Protein AF-A0A1F7A5G6-F1 (afdb_monomer_lite)

Radius of gyration: 26.42 Å; chains: 1; bounding box: 83×54×69 Å

pLDDT: mean 81.52, std 16.2, range [33.5, 97.94]

Sequence (240 aa):
MEQTIPPSTEKKESQTSIQNGFVDIETMFEGMTQNEKCQVQDKIYEDYVNAMRMRNREPLEEQRFYGHFFDGGNFEQSITFGSIKDGYLLGSNVNGVFVPTHFAPSGLRQGYRLIKELMSADRPTALFITQDLVDTIQKMKGWKILPFRIKTYFRSDVIEKILVVSQWSALRKLASHHLVSIVKDKLSGMEWRASQLGEKAKNLLRHPDANADDLNGEIKAYIENNEIEDYEKEELPPRD

Structure (mmCIF, N/CA/C/O backbone):
data_AF-A0A1F7A5G6-F1
#
_entry.id   AF-A0A1F7A5G6-F1
#
loop_
_atom_site.group_PDB
_atom_site.id
_atom_site.type_symbol
_atom_site.label_atom_id
_atom_site.label_alt_id
_atom_site.label_comp_id
_atom_site.label_asym_id
_atom_site.label_entity_id
_atom_site.label_seq_id
_atom_site.pdbx_PDB_ins_code
_atom_site.Cartn_x
_atom_site.Cartn_y
_atom_site.Cartn_z
_atom_site.occupancy
_atom_site.B_iso_or_equiv
_atom_site.auth_seq_id
_atom_site.auth_comp_id
_atom_site.auth_asym_id
_atom_site.auth_atom_id
_atom_site.pdbx_PDB_model_num
ATOM 1 N N . MET A 1 1 ? -53.286 34.195 13.292 1.00 46.12 1 MET A N 1
ATOM 2 C CA . MET A 1 1 ? -51.822 34.264 13.111 1.00 46.12 1 MET A CA 1
ATOM 3 C C . MET A 1 1 ? -51.333 32.833 12.998 1.00 46.12 1 MET A C 1
ATOM 5 O O . MET A 1 1 ? -51.145 32.183 14.016 1.00 46.12 1 MET A O 1
ATOM 9 N N . GLU A 1 2 ? -51.267 32.309 11.777 1.00 43.00 2 GLU A N 1
ATOM 10 C CA . GLU A 1 2 ? -50.717 30.978 11.508 1.00 43.00 2 GLU A CA 1
ATOM 11 C C . GLU A 1 2 ? -49.191 31.069 11.539 1.00 43.00 2 GLU A C 1
ATOM 13 O O . GLU A 1 2 ? -48.592 31.835 10.785 1.00 43.00 2 GLU A O 1
ATOM 18 N N . GLN A 1 3 ? -48.567 30.338 12.461 1.00 45.16 3 GLN A N 1
ATOM 19 C CA . GLN A 1 3 ? -47.118 30.191 12.512 1.00 45.16 3 GLN A CA 1
ATOM 20 C C . GLN A 1 3 ? -46.712 29.054 11.575 1.00 45.16 3 GLN A C 1
ATOM 22 O O . GLN A 1 3 ? -46.891 27.878 11.881 1.00 45.16 3 GLN A O 1
ATOM 27 N N . THR A 1 4 ? -46.163 29.418 10.421 1.00 53.44 4 THR A N 1
ATOM 28 C CA . THR A 1 4 ? -45.461 28.503 9.520 1.00 53.44 4 THR A CA 1
ATOM 29 C C . THR A 1 4 ? -44.136 28.083 10.147 1.00 53.44 4 THR A C 1
ATOM 31 O O . THR A 1 4 ? -43.228 28.901 10.304 1.00 53.44 4 THR A O 1
ATOM 34 N N . ILE A 1 5 ? -44.028 26.804 10.504 1.00 55.75 5 ILE A N 1
ATOM 35 C CA . ILE A 1 5 ? -42.777 26.162 10.917 1.00 55.75 5 ILE A CA 1
ATOM 36 C C . ILE A 1 5 ? -41.929 25.946 9.651 1.00 55.75 5 ILE A C 1
ATOM 38 O O . ILE A 1 5 ? -42.427 25.339 8.699 1.00 55.75 5 ILE A O 1
ATOM 42 N N . PRO A 1 6 ? -40.678 26.435 9.592 1.00 53.78 6 PRO A N 1
ATOM 43 C CA . PRO A 1 6 ? -39.813 26.195 8.446 1.00 53.78 6 PRO A CA 1
ATOM 44 C C . PRO A 1 6 ? -39.377 24.720 8.385 1.00 53.78 6 PRO A C 1
ATOM 46 O O . PRO A 1 6 ? -39.159 24.102 9.432 1.00 53.78 6 PRO A O 1
ATOM 49 N N . PRO A 1 7 ? -39.230 24.146 7.178 1.00 52.72 7 PRO A N 1
ATOM 50 C CA . PRO A 1 7 ? -38.833 22.757 7.011 1.00 52.72 7 PRO A CA 1
ATOM 51 C C . PRO A 1 7 ? -37.397 22.559 7.501 1.00 52.72 7 PRO A C 1
ATOM 53 O O . PRO A 1 7 ? -36.483 23.295 7.126 1.00 52.72 7 PRO A O 1
ATOM 56 N N . SER A 1 8 ? -37.214 21.552 8.353 1.00 48.91 8 SER A N 1
ATOM 57 C CA . SER A 1 8 ? -35.911 21.108 8.828 1.00 48.91 8 SER A CA 1
ATOM 58 C C . SER A 1 8 ? -35.056 20.652 7.650 1.00 48.91 8 SER A C 1
ATOM 60 O O . SER A 1 8 ? -35.415 19.712 6.941 1.00 48.91 8 SER A O 1
ATOM 62 N N . THR A 1 9 ? -33.916 21.304 7.454 1.00 49.59 9 THR A N 1
ATOM 63 C CA . THR A 1 9 ? -32.870 20.877 6.530 1.00 49.59 9 THR A CA 1
ATOM 64 C C . THR A 1 9 ? -32.316 19.535 7.003 1.00 49.59 9 THR A C 1
ATOM 66 O O . THR A 1 9 ? -31.551 19.471 7.966 1.00 49.59 9 THR A O 1
ATOM 69 N N . GLU A 1 10 ? -32.717 18.453 6.338 1.00 44.94 10 GLU A N 1
ATOM 70 C CA . GLU A 1 10 ? -32.074 17.148 6.469 1.00 44.94 10 GLU A CA 1
ATOM 71 C C . GLU A 1 10 ? -30.595 17.300 6.096 1.00 44.94 10 GLU A C 1
ATOM 73 O O . GLU A 1 10 ? -30.230 17.490 4.932 1.00 44.94 10 GLU A O 1
ATOM 78 N N . LYS A 1 11 ? -29.719 17.243 7.103 1.00 43.09 11 LYS A N 1
ATOM 79 C CA . LYS A 1 11 ? -28.301 16.984 6.875 1.00 43.09 11 LYS A CA 1
ATOM 80 C C . LYS A 1 11 ? -28.213 15.613 6.212 1.00 43.09 11 LYS A C 1
ATOM 82 O O . LYS A 1 11 ? -28.530 14.609 6.842 1.00 43.09 11 LYS A O 1
ATOM 87 N N . LYS A 1 12 ? -27.774 15.573 4.953 1.00 41.59 12 LYS A N 1
ATOM 88 C CA . LYS A 1 12 ? -27.275 14.344 4.331 1.00 41.59 12 LYS A CA 1
ATOM 89 C C . LYS A 1 12 ? -26.071 13.880 5.146 1.00 41.59 12 LYS A C 1
ATOM 91 O O . LYS A 1 12 ? -24.958 14.347 4.927 1.00 41.59 12 LYS A O 1
ATOM 96 N N . GLU A 1 13 ? -26.304 13.000 6.113 1.00 40.75 13 GLU A N 1
ATOM 97 C CA . GLU A 1 13 ? -25.251 12.171 6.680 1.00 40.75 13 GLU A CA 1
ATOM 98 C C . GLU A 1 13 ? -24.684 11.344 5.527 1.00 40.75 13 GLU A C 1
ATOM 100 O O . GLU A 1 13 ? -25.310 10.407 5.032 1.00 40.75 13 GLU A O 1
ATOM 105 N N . SER A 1 14 ? -23.524 11.777 5.034 1.00 44.06 14 SER A N 1
ATOM 106 C CA . SER A 1 14 ? -22.689 10.998 4.133 1.00 44.06 14 SER A CA 1
ATOM 107 C C . SER A 1 14 ? -22.453 9.644 4.798 1.00 44.06 14 SER A C 1
ATOM 109 O O . SER A 1 14 ? -21.769 9.551 5.820 1.00 44.06 14 SER A O 1
ATOM 111 N N . GLN A 1 15 ? -23.107 8.611 4.262 1.00 44.38 15 GLN A N 1
ATOM 112 C CA . GLN A 1 15 ? -22.957 7.221 4.668 1.00 44.38 15 GLN A CA 1
ATOM 113 C C . GLN A 1 15 ? -21.522 6.781 4.369 1.00 44.38 15 GLN A C 1
ATOM 115 O O . GLN A 1 15 ? -21.235 6.158 3.351 1.00 44.38 15 GLN A O 1
ATOM 120 N N . THR A 1 16 ? -20.606 7.113 5.270 1.00 50.25 16 THR A N 1
ATOM 121 C CA . THR A 1 16 ? -19.286 6.496 5.327 1.00 50.25 16 THR A CA 1
ATOM 122 C C . THR A 1 16 ? -19.506 5.021 5.643 1.00 50.25 16 THR A C 1
ATOM 124 O O . THR A 1 16 ? -20.075 4.661 6.677 1.00 50.25 16 THR A O 1
ATOM 127 N N . SER A 1 17 ? -19.155 4.149 4.699 1.00 50.56 17 SER A N 1
ATOM 128 C CA . SER A 1 17 ? -19.419 2.717 4.803 1.00 50.56 17 SER A CA 1
ATOM 129 C C . SER A 1 17 ? -18.832 2.151 6.098 1.00 50.56 17 SER A C 1
ATOM 131 O O . SER A 1 17 ? -17.634 2.241 6.356 1.00 50.56 17 SER A O 1
ATOM 133 N N . ILE A 1 18 ? -19.680 1.519 6.912 1.00 61.06 18 ILE A N 1
ATOM 134 C CA . ILE A 1 18 ? -19.279 0.857 8.169 1.00 61.06 18 ILE A CA 1
ATOM 135 C C . ILE A 1 18 ? -18.386 -0.373 7.896 1.00 61.06 18 ILE A C 1
ATOM 137 O O . ILE A 1 18 ? -17.759 -0.908 8.809 1.00 61.06 18 ILE A O 1
ATOM 141 N N . GLN A 1 19 ? -18.338 -0.838 6.647 1.00 80.75 19 GLN A N 1
ATOM 142 C CA . GLN A 1 19 ? -17.570 -2.001 6.221 1.00 80.75 19 GLN A CA 1
ATOM 143 C C . GLN A 1 19 ? -16.243 -1.583 5.589 1.00 80.75 19 GLN A C 1
ATOM 145 O O . GLN A 1 19 ? -16.178 -0.582 4.875 1.00 80.75 19 GLN A O 1
ATOM 150 N N . ASN A 1 20 ? -15.202 -2.375 5.847 1.00 89.00 20 ASN A N 1
ATOM 151 C CA . ASN A 1 20 ? -13.902 -2.191 5.219 1.00 89.00 20 ASN A CA 1
ATOM 152 C C . ASN A 1 20 ? -14.001 -2.532 3.731 1.00 89.00 20 ASN A C 1
ATOM 154 O O . ASN A 1 20 ? -14.547 -3.571 3.356 1.00 89.00 20 ASN A O 1
ATOM 158 N N . GLY A 1 21 ? -13.454 -1.664 2.891 1.00 93.38 21 GLY A N 1
ATOM 159 C CA . GLY A 1 21 ? -13.481 -1.834 1.444 1.00 93.38 21 GLY A CA 1
ATOM 160 C C . GLY A 1 21 ? -12.252 -1.233 0.787 1.00 93.38 21 GLY A C 1
ATOM 161 O O . GLY A 1 21 ? -11.494 -0.504 1.426 1.00 93.38 21 GLY A O 1
ATOM 162 N N . PHE A 1 22 ? -12.057 -1.567 -0.488 1.00 95.19 22 PHE A N 1
ATOM 163 C CA . PHE A 1 22 ? -11.040 -0.928 -1.312 1.00 95.19 22 PHE A CA 1
ATOM 164 C C . PHE A 1 22 ? -11.546 0.411 -1.822 1.00 95.19 22 PHE A C 1
ATOM 166 O O . PHE A 1 22 ? -12.616 0.461 -2.426 1.00 95.19 22 PHE A O 1
ATOM 173 N N . VAL A 1 23 ? -10.758 1.461 -1.621 1.00 93.56 23 VAL A N 1
ATOM 174 C CA . VAL A 1 23 ? -11.065 2.803 -2.117 1.00 93.56 23 VAL A CA 1
ATOM 175 C C . VAL A 1 23 ? -9.796 3.404 -2.708 1.00 93.56 23 VAL A C 1
ATOM 177 O O . VAL A 1 23 ? -8.708 3.245 -2.148 1.00 93.56 23 VAL A O 1
ATOM 180 N N . ASP A 1 24 ? -9.922 4.074 -3.848 1.00 92.88 24 ASP A N 1
ATOM 181 C CA . ASP A 1 24 ? -8.820 4.849 -4.409 1.00 92.88 24 ASP A CA 1
ATOM 182 C C . ASP A 1 24 ? -8.605 6.086 -3.525 1.00 92.88 24 ASP A C 1
ATOM 184 O O . ASP A 1 24 ? -9.569 6.723 -3.097 1.00 92.88 24 ASP A O 1
ATOM 188 N N . ILE A 1 25 ? -7.354 6.428 -3.193 1.00 91.31 25 ILE A N 1
ATOM 189 C CA . ILE A 1 25 ? -7.100 7.510 -2.219 1.00 91.31 25 ILE A CA 1
ATOM 190 C C . ILE A 1 25 ? -7.697 8.842 -2.683 1.00 91.31 25 ILE A C 1
ATOM 192 O O . ILE A 1 25 ? -8.203 9.609 -1.867 1.00 91.31 25 ILE A O 1
ATOM 196 N N . GLU A 1 26 ? -7.681 9.106 -3.987 1.00 85.56 26 GLU A N 1
ATOM 197 C CA . GLU A 1 26 ? -8.261 10.321 -4.559 1.00 85.56 26 GLU A CA 1
ATOM 198 C C . GLU A 1 26 ? -9.775 10.392 -4.329 1.00 85.56 26 GLU A C 1
ATOM 200 O O . GLU A 1 26 ? -10.290 11.436 -3.929 1.00 85.56 26 GLU A O 1
ATOM 205 N N . THR A 1 27 ? -10.473 9.264 -4.491 1.00 91.06 27 THR A N 1
ATOM 206 C CA . THR A 1 27 ? -11.931 9.188 -4.340 1.00 91.06 27 THR A CA 1
ATOM 207 C C . THR A 1 27 ? -12.362 9.114 -2.874 1.00 91.06 27 THR A C 1
ATOM 209 O O . THR A 1 27 ? -13.498 9.426 -2.536 1.00 91.06 27 THR A O 1
ATOM 212 N N . MET A 1 28 ? -11.460 8.708 -1.972 1.00 91.25 28 MET A N 1
ATOM 213 C CA . MET A 1 28 ? -11.728 8.573 -0.534 1.00 91.25 28 MET A CA 1
ATOM 214 C C . MET A 1 28 ? -12.231 9.871 0.114 1.00 91.25 28 MET A C 1
ATOM 216 O O . MET A 1 28 ? -12.964 9.821 1.101 1.00 91.25 28 MET A O 1
ATOM 220 N N . PHE A 1 29 ? -11.841 11.020 -0.437 1.00 91.81 29 PHE A N 1
ATOM 221 C CA . PHE A 1 29 ? -12.193 12.340 0.082 1.00 91.81 29 PHE A CA 1
ATOM 222 C C . PHE A 1 29 ? -13.288 13.036 -0.736 1.00 91.81 29 PHE A C 1
ATOM 224 O O . PHE A 1 29 ? -13.568 14.214 -0.507 1.00 91.81 29 PHE A O 1
ATOM 231 N N . GLU A 1 30 ? -13.908 12.347 -1.697 1.00 92.31 30 GLU A N 1
ATOM 232 C CA . GLU A 1 30 ? -14.986 12.924 -2.497 1.00 92.31 30 GLU A CA 1
ATOM 233 C C . GLU A 1 30 ? -16.149 13.382 -1.611 1.00 92.31 30 GLU A C 1
ATOM 235 O O . GLU A 1 30 ? -16.646 12.659 -0.748 1.00 92.31 30 GLU A O 1
ATOM 240 N N . GLY A 1 31 ? -16.580 14.625 -1.822 1.00 92.31 31 GLY A N 1
ATOM 241 C CA . GLY A 1 31 ? -17.650 15.244 -1.042 1.00 92.31 31 GLY A CA 1
ATOM 242 C C . GLY A 1 31 ? -17.237 15.751 0.344 1.00 92.31 31 GLY A C 1
ATOM 243 O O . GLY A 1 31 ? -18.076 16.348 1.015 1.00 92.31 31 GLY A O 1
ATOM 244 N N . MET A 1 32 ? -15.978 15.573 0.762 1.00 94.44 32 MET A N 1
ATOM 245 C CA . MET A 1 32 ? -15.450 16.186 1.983 1.00 94.44 32 MET A CA 1
ATOM 246 C C . MET A 1 32 ? -15.000 17.625 1.724 1.00 94.44 32 MET A C 1
ATOM 248 O O . MET A 1 32 ? -14.464 17.964 0.666 1.00 94.44 32 MET A O 1
ATOM 252 N N . THR A 1 33 ? -15.169 18.485 2.721 1.00 96.25 33 THR A N 1
ATOM 253 C CA . THR A 1 33 ? -14.501 19.788 2.762 1.00 96.25 33 THR A CA 1
ATOM 254 C C . THR A 1 33 ? -12.995 19.612 2.969 1.00 96.25 33 THR A C 1
ATOM 256 O O . THR A 1 33 ? -12.533 18.594 3.486 1.00 96.25 33 THR A O 1
ATOM 259 N N . GLN A 1 34 ? -12.203 20.635 2.631 1.00 94.25 34 GLN A N 1
ATOM 260 C CA . GLN A 1 34 ? -10.751 20.586 2.842 1.00 94.25 34 GLN A CA 1
ATOM 261 C C . GLN A 1 34 ? -10.380 20.340 4.314 1.00 94.25 34 GLN A C 1
ATOM 263 O O . GLN A 1 34 ? -9.435 19.613 4.593 1.00 94.25 34 GLN A O 1
ATOM 268 N N . ASN A 1 35 ? -11.138 20.907 5.258 1.00 96.12 35 ASN A N 1
ATOM 269 C CA . ASN A 1 35 ? -10.895 20.702 6.684 1.00 96.12 35 ASN A CA 1
ATOM 270 C C . ASN A 1 35 ? -11.177 19.254 7.117 1.00 96.12 35 ASN A C 1
ATOM 272 O O . ASN A 1 35 ? -10.389 18.675 7.855 1.00 96.12 35 ASN A O 1
ATOM 276 N N . GLU A 1 36 ? -12.268 18.652 6.635 1.00 94.75 36 GLU A N 1
ATOM 277 C CA . GLU A 1 36 ? -12.574 17.237 6.899 1.00 94.75 36 GLU A CA 1
ATOM 278 C C . GLU A 1 36 ? -11.516 16.315 6.286 1.00 94.75 36 GLU A C 1
ATOM 280 O O . GLU A 1 36 ? -11.064 15.380 6.945 1.00 94.75 36 GLU A O 1
ATOM 285 N N . LYS A 1 37 ? -11.059 16.615 5.062 1.00 94.06 37 LYS A N 1
ATOM 286 C CA . LYS A 1 37 ? -9.954 15.895 4.421 1.00 94.06 37 LYS A CA 1
ATOM 287 C C . LYS A 1 37 ? -8.696 15.923 5.292 1.00 94.06 37 LYS A C 1
ATOM 289 O O . LYS A 1 37 ? -8.158 14.855 5.576 1.00 94.06 37 LYS A O 1
ATOM 294 N N . CYS A 1 38 ? -8.267 17.102 5.753 1.00 94.88 38 CYS A N 1
ATOM 295 C CA . CYS A 1 38 ? -7.107 17.224 6.641 1.00 94.88 38 CYS A CA 1
ATOM 296 C C . CYS A 1 38 ? -7.294 16.399 7.922 1.00 94.88 38 CYS A C 1
ATOM 298 O O . CYS A 1 38 ? -6.442 15.587 8.249 1.00 94.88 38 CYS A O 1
ATOM 300 N N . GLN A 1 39 ? -8.449 16.502 8.588 1.00 95.19 39 GLN A N 1
ATOM 301 C CA . GLN A 1 39 ? -8.727 15.736 9.811 1.00 95.19 39 GLN A CA 1
ATOM 302 C C . GLN A 1 39 ? -8.630 14.217 9.606 1.00 95.19 39 GLN A C 1
ATOM 304 O O . GLN A 1 39 ? -8.118 13.503 10.469 1.00 95.19 39 GLN A O 1
ATOM 309 N N . VAL A 1 40 ? -9.115 13.705 8.472 1.00 94.62 40 VAL A N 1
ATOM 310 C CA . VAL A 1 40 ? -9.011 12.275 8.149 1.00 94.62 40 VAL A CA 1
ATOM 311 C C . VAL A 1 40 ? -7.562 11.882 7.856 1.00 94.62 40 VAL A C 1
ATOM 313 O O . VAL A 1 40 ? -7.117 10.838 8.330 1.00 94.62 40 VAL A O 1
ATOM 316 N N . GLN A 1 41 ? -6.816 12.698 7.109 1.00 95.56 41 GLN A N 1
ATOM 317 C CA . GLN A 1 41 ? -5.401 12.447 6.814 1.00 95.56 41 GLN A CA 1
ATOM 318 C C . GLN A 1 41 ? -4.547 12.440 8.088 1.00 95.56 41 GLN A C 1
ATOM 320 O O . GLN A 1 41 ? -3.796 11.487 8.303 1.00 95.56 41 GLN A O 1
ATOM 325 N N . ASP A 1 42 ? -4.745 13.425 8.965 1.00 96.62 42 ASP A N 1
ATOM 326 C CA . ASP A 1 42 ? -4.066 13.539 10.259 1.00 96.62 42 ASP A CA 1
ATOM 327 C C . ASP A 1 42 ? -4.352 12.311 11.119 1.00 96.62 42 ASP A C 1
ATOM 329 O O . ASP A 1 42 ? -3.436 11.680 11.647 1.00 96.62 42 ASP A O 1
ATOM 333 N N . LYS A 1 43 ? -5.617 11.874 11.168 1.00 96.56 43 LYS A N 1
ATOM 334 C CA . LYS A 1 43 ? -5.998 10.670 11.909 1.00 96.56 43 LYS A CA 1
ATOM 335 C C . LYS A 1 43 ? -5.316 9.405 11.379 1.00 96.56 43 LYS A C 1
ATOM 337 O O . LYS A 1 43 ? -4.908 8.550 12.168 1.00 96.56 43 LYS A O 1
ATOM 342 N N . ILE A 1 44 ? -5.201 9.265 10.057 1.00 97.00 44 ILE A N 1
ATOM 343 C CA . ILE A 1 44 ? -4.500 8.137 9.427 1.00 97.00 44 ILE A CA 1
ATOM 344 C C . ILE A 1 44 ? -3.012 8.172 9.782 1.00 97.00 44 ILE A C 1
ATOM 346 O O . ILE A 1 44 ? -2.433 7.134 10.114 1.00 97.00 44 ILE A O 1
ATOM 350 N N . TYR A 1 45 ? -2.391 9.349 9.728 1.00 97.69 45 TYR A N 1
ATOM 351 C CA . TYR A 1 45 ? -0.986 9.503 10.080 1.00 97.69 45 TYR A CA 1
ATOM 352 C C . TYR A 1 45 ? -0.737 9.204 11.566 1.00 97.69 45 TYR A C 1
ATOM 354 O O . TYR A 1 45 ? 0.194 8.465 11.890 1.00 97.69 45 TYR A O 1
ATOM 362 N N . GLU A 1 46 ? -1.603 9.663 12.470 1.00 97.75 46 GLU A N 1
ATOM 363 C CA . GLU A 1 46 ? -1.542 9.324 13.896 1.00 97.75 46 GLU A CA 1
ATOM 364 C C . GLU A 1 46 ? -1.625 7.809 14.138 1.00 97.75 46 GLU A C 1
ATOM 366 O O . GLU A 1 46 ? -0.811 7.250 14.879 1.00 97.75 46 GLU A O 1
ATOM 371 N N . ASP A 1 47 ? -2.571 7.120 13.492 1.00 97.94 47 ASP A N 1
ATOM 372 C CA . ASP A 1 47 ? -2.717 5.663 13.605 1.00 97.94 47 ASP A CA 1
ATOM 373 C C . ASP A 1 47 ? -1.483 4.923 13.080 1.00 97.94 47 ASP A C 1
ATOM 375 O O . ASP A 1 47 ? -1.008 3.967 13.703 1.00 97.94 47 ASP A O 1
ATOM 379 N N . TYR A 1 48 ? -0.909 5.396 11.973 1.00 97.06 48 TYR A N 1
ATOM 380 C CA . TYR A 1 48 ? 0.353 4.887 11.448 1.00 97.06 48 TYR A CA 1
ATOM 381 C C . TYR A 1 48 ? 1.508 5.079 12.441 1.00 97.06 48 TYR A C 1
ATOM 383 O O . TYR A 1 48 ? 2.231 4.126 12.748 1.00 97.06 48 TYR A O 1
ATOM 391 N N . VAL A 1 49 ? 1.672 6.287 12.985 1.00 96.94 49 VAL A N 1
ATOM 392 C CA . VAL A 1 49 ? 2.711 6.603 13.974 1.00 96.94 49 VAL A CA 1
ATOM 393 C C . VAL A 1 49 ? 2.580 5.696 15.196 1.00 96.94 49 VAL A C 1
ATOM 395 O O . VAL A 1 49 ? 3.576 5.136 15.665 1.00 96.94 49 VAL A O 1
ATOM 398 N N . ASN A 1 50 ? 1.358 5.494 15.687 1.00 95.94 50 ASN A N 1
ATOM 399 C CA . ASN A 1 50 ? 1.084 4.607 16.812 1.00 95.94 50 ASN A CA 1
ATOM 400 C C . ASN A 1 50 ? 1.454 3.152 16.491 1.00 95.94 50 ASN A C 1
ATOM 402 O O . ASN A 1 50 ? 2.153 2.511 17.280 1.00 95.94 50 ASN A O 1
ATOM 406 N N . ALA A 1 51 ? 1.076 2.644 15.317 1.00 92.69 51 ALA A N 1
ATOM 407 C CA . ALA A 1 51 ? 1.428 1.294 14.885 1.00 92.69 51 ALA A CA 1
ATOM 408 C C . ALA A 1 51 ? 2.947 1.087 14.739 1.00 92.69 51 ALA A C 1
ATOM 410 O O . ALA A 1 51 ? 3.464 0.026 15.097 1.00 92.69 51 ALA A O 1
ATOM 411 N N . MET A 1 52 ? 3.680 2.100 14.269 1.00 91.56 52 MET A N 1
ATOM 412 C CA . MET A 1 52 ? 5.144 2.060 14.180 1.00 91.56 52 MET A CA 1
ATOM 413 C C . MET A 1 52 ? 5.797 2.040 15.565 1.00 91.56 52 MET A C 1
ATOM 415 O O . MET A 1 52 ? 6.644 1.182 15.835 1.00 91.56 52 MET A O 1
ATOM 419 N N . ARG A 1 53 ? 5.336 2.900 16.480 1.00 92.25 53 ARG A N 1
ATOM 420 C CA . ARG A 1 53 ? 5.818 2.952 17.870 1.00 92.25 53 ARG A CA 1
ATOM 421 C C . ARG A 1 53 ? 5.583 1.643 18.618 1.00 92.25 53 ARG A C 1
ATOM 423 O O . ARG A 1 53 ? 6.484 1.171 19.302 1.00 92.25 53 ARG A O 1
ATOM 430 N N . MET A 1 54 ? 4.425 1.004 18.431 1.00 87.38 54 MET A N 1
ATOM 431 C CA . MET A 1 54 ? 4.132 -0.313 19.020 1.00 87.38 54 MET A CA 1
ATOM 432 C C . MET A 1 54 ? 5.128 -1.402 18.599 1.00 87.38 54 MET A C 1
ATOM 434 O O . MET A 1 54 ? 5.309 -2.382 19.319 1.00 87.38 54 MET A O 1
ATOM 438 N N . ARG A 1 55 ? 5.774 -1.243 17.440 1.00 82.31 55 ARG A N 1
ATOM 439 C CA . ARG A 1 55 ? 6.791 -2.164 16.915 1.00 82.31 55 ARG A CA 1
ATOM 440 C C . ARG A 1 55 ? 8.220 -1.703 17.203 1.00 82.31 55 ARG A C 1
ATOM 442 O O . ARG A 1 55 ? 9.150 -2.281 16.647 1.00 82.31 55 ARG A O 1
ATOM 449 N N . ASN A 1 56 ? 8.387 -0.669 18.031 1.00 87.19 56 ASN A N 1
ATOM 450 C CA . ASN A 1 56 ? 9.660 -0.005 18.297 1.00 87.19 56 ASN A CA 1
ATOM 451 C C . ASN A 1 56 ? 10.367 0.447 17.007 1.00 87.19 56 ASN A C 1
ATOM 453 O O . ASN A 1 56 ? 11.563 0.230 16.823 1.00 87.19 56 ASN A O 1
ATOM 457 N N . ARG A 1 57 ? 9.597 1.016 16.071 1.00 85.06 57 ARG A N 1
ATOM 458 C CA . ARG A 1 57 ? 10.102 1.552 14.806 1.00 85.06 57 ARG A CA 1
ATOM 459 C C . ARG A 1 57 ? 9.808 3.035 14.704 1.00 85.06 57 ARG A C 1
ATOM 461 O O . ARG A 1 57 ? 8.766 3.511 15.150 1.00 85.06 57 ARG A O 1
ATOM 468 N N . GLU A 1 58 ? 10.717 3.745 14.058 1.00 89.12 58 GLU A N 1
ATOM 469 C CA . GLU A 1 58 ? 10.543 5.162 13.791 1.00 89.12 58 GLU A CA 1
ATOM 470 C C . GLU A 1 58 ? 9.590 5.362 12.596 1.00 89.12 58 GLU A C 1
ATOM 472 O O . GLU A 1 58 ? 9.806 4.767 11.528 1.00 89.12 58 GLU A O 1
ATOM 477 N N . PRO A 1 59 ? 8.517 6.157 12.753 1.00 92.31 59 PRO A N 1
ATOM 478 C CA . PRO A 1 59 ? 7.598 6.446 11.662 1.00 92.31 59 PRO A CA 1
ATOM 479 C C . PRO A 1 59 ? 8.285 7.274 10.575 1.00 92.31 59 PRO A C 1
ATOM 481 O O . PRO A 1 59 ? 9.295 7.936 10.814 1.00 92.31 59 PRO A O 1
ATOM 484 N N . LEU A 1 60 ? 7.736 7.230 9.360 1.00 90.50 60 LEU A N 1
ATOM 485 C CA . LEU A 1 60 ? 8.114 8.205 8.336 1.00 90.50 60 LEU A CA 1
ATOM 486 C C . LEU A 1 60 ? 7.798 9.616 8.829 1.00 90.50 60 LEU A C 1
ATOM 488 O O . LEU A 1 60 ? 6.796 9.812 9.511 1.00 90.50 60 LEU A O 1
ATOM 492 N N . GLU A 1 61 ? 8.638 10.571 8.436 1.00 93.50 61 GLU A N 1
ATOM 493 C CA . GLU A 1 61 ? 8.339 11.991 8.592 1.00 93.50 61 GLU A CA 1
ATOM 494 C C . GLU A 1 61 ? 6.995 12.311 7.935 1.00 93.50 61 GLU A C 1
ATOM 496 O O . GLU A 1 61 ? 6.699 11.825 6.840 1.00 93.50 61 GLU A O 1
ATOM 501 N N . GLU A 1 62 ? 6.217 13.160 8.596 1.00 94.81 62 GLU A N 1
ATOM 502 C CA . GLU A 1 62 ? 4.865 13.538 8.191 1.00 94.81 62 GLU A CA 1
ATOM 503 C C . GLU A 1 62 ? 4.820 13.981 6.730 1.00 94.81 62 GLU A C 1
ATOM 505 O O . GLU A 1 62 ? 4.162 13.354 5.909 1.00 94.81 62 GLU A O 1
ATOM 510 N N . GLN A 1 63 ? 5.646 14.957 6.352 1.00 93.38 63 GLN A N 1
ATOM 511 C CA . GLN A 1 63 ? 5.692 15.459 4.980 1.00 93.38 63 GLN A CA 1
ATOM 512 C C . GLN A 1 63 ? 5.964 14.356 3.943 1.00 93.38 63 GLN A C 1
ATOM 514 O O . GLN A 1 63 ? 5.394 14.376 2.854 1.00 93.38 63 GLN A O 1
ATOM 519 N N . ARG A 1 64 ? 6.802 13.362 4.270 1.00 90.69 64 ARG A N 1
ATOM 520 C CA . ARG A 1 64 ? 7.073 12.233 3.365 1.00 90.69 64 ARG A CA 1
ATOM 521 C C . ARG A 1 64 ? 5.886 11.282 3.278 1.00 90.69 64 ARG A C 1
ATOM 523 O O . ARG A 1 64 ? 5.623 10.749 2.206 1.00 90.69 64 ARG A O 1
ATOM 530 N N . PHE A 1 65 ? 5.188 11.058 4.389 1.00 93.38 65 PHE A N 1
ATOM 531 C CA . PHE A 1 65 ? 3.988 10.229 4.420 1.00 93.38 65 PHE A CA 1
ATOM 532 C C . PHE A 1 65 ? 2.870 10.840 3.565 1.00 93.38 65 PHE A C 1
ATOM 534 O O . PHE A 1 65 ? 2.304 10.146 2.719 1.00 93.38 65 PHE A O 1
ATOM 541 N N . TYR A 1 66 ? 2.607 12.141 3.726 1.00 93.19 66 TYR A N 1
ATOM 542 C CA . TYR A 1 66 ? 1.597 12.859 2.940 1.00 93.19 66 TYR A CA 1
ATOM 543 C C . TYR A 1 66 ? 1.991 12.923 1.468 1.00 93.19 66 TYR A C 1
ATOM 545 O O . TYR A 1 66 ? 1.199 12.535 0.611 1.00 93.19 66 TYR A O 1
ATOM 553 N N . GLY A 1 67 ? 3.256 13.254 1.192 1.00 89.50 67 GLY A N 1
ATOM 554 C CA . GLY A 1 67 ? 3.807 13.238 -0.158 1.00 89.50 67 GLY A CA 1
ATOM 555 C C . GLY A 1 67 ? 3.593 11.899 -0.866 1.00 89.50 67 GLY A C 1
ATOM 556 O O . GLY A 1 67 ? 3.178 11.858 -2.021 1.00 89.50 67 GLY A O 1
ATOM 557 N N . HIS A 1 68 ? 3.827 10.791 -0.159 1.00 88.12 68 HIS A N 1
ATOM 558 C CA . HIS A 1 68 ? 3.711 9.451 -0.728 1.00 88.12 68 HIS A CA 1
ATOM 559 C C . HIS A 1 68 ? 2.266 9.043 -1.044 1.00 88.12 68 HIS A C 1
ATOM 561 O O . HIS A 1 68 ? 2.032 8.400 -2.066 1.00 88.12 68 HIS A O 1
ATOM 567 N N . PHE A 1 69 ? 1.300 9.392 -0.189 1.00 90.00 69 PHE A N 1
ATOM 568 C CA . PHE A 1 69 ? -0.068 8.877 -0.307 1.00 90.00 69 PHE A CA 1
ATOM 569 C C . PHE A 1 69 ? -1.093 9.877 -0.816 1.00 90.00 69 PHE A C 1
ATOM 571 O O . PHE A 1 69 ? -2.010 9.478 -1.528 1.00 90.00 69 PHE A O 1
ATOM 578 N N . PHE A 1 70 ? -0.964 11.146 -0.452 1.00 90.94 70 PHE A N 1
ATOM 579 C CA . PHE A 1 70 ? -2.008 12.149 -0.635 1.00 90.94 70 PHE A CA 1
ATOM 580 C C . PHE A 1 70 ? -1.657 13.225 -1.662 1.00 90.94 70 PHE A C 1
ATOM 582 O O . PHE A 1 70 ? -2.578 13.824 -2.218 1.00 90.94 70 PHE A O 1
ATOM 589 N N . ASP A 1 71 ? -0.367 13.412 -1.959 1.00 87.06 71 ASP A N 1
ATOM 590 C CA . ASP A 1 71 ? 0.113 14.465 -2.867 1.00 87.06 71 ASP A CA 1
ATOM 591 C C . ASP A 1 71 ? 0.694 13.908 -4.182 1.00 87.06 71 ASP A C 1
ATOM 593 O O . ASP A 1 71 ? 1.504 14.554 -4.844 1.00 87.06 71 ASP A O 1
ATOM 597 N N . GLY A 1 72 ? 0.297 12.692 -4.573 1.00 77.06 72 GLY A N 1
ATOM 598 C CA . GLY A 1 72 ? 0.653 12.110 -5.874 1.00 77.06 72 GLY A CA 1
ATOM 599 C C . GLY A 1 72 ? 2.102 11.625 -6.005 1.00 77.06 72 GLY A C 1
ATOM 600 O O . GLY A 1 72 ? 2.565 11.379 -7.114 1.00 77.06 72 GLY A O 1
ATOM 601 N N . GLY A 1 73 ? 2.834 11.446 -4.902 1.00 74.25 73 GLY A N 1
ATOM 602 C CA . GLY A 1 73 ? 4.219 10.956 -4.912 1.00 74.25 73 GLY A CA 1
ATOM 603 C C . GLY A 1 73 ? 4.387 9.458 -5.203 1.00 74.25 73 GLY A C 1
ATOM 604 O O . GLY A 1 73 ? 5.480 8.926 -5.004 1.00 74.25 73 GLY A O 1
ATOM 605 N N . ASN A 1 74 ? 3.333 8.758 -5.629 1.00 74.12 74 ASN A N 1
ATOM 606 C CA . ASN A 1 74 ? 3.376 7.341 -5.979 1.00 74.12 74 ASN A CA 1
ATOM 607 C C . ASN A 1 74 ? 3.187 7.165 -7.488 1.00 74.12 74 ASN A C 1
ATOM 609 O O . ASN A 1 74 ? 2.254 7.716 -8.064 1.00 74.12 74 ASN A O 1
ATOM 613 N N . PHE A 1 75 ? 4.065 6.386 -8.122 1.00 72.56 75 PHE A N 1
ATOM 614 C CA . PHE A 1 75 ? 3.957 6.072 -9.551 1.00 72.56 75 PHE A CA 1
ATOM 615 C C . PHE A 1 75 ? 2.790 5.127 -9.846 1.00 72.56 75 PHE A C 1
ATOM 617 O O . PHE A 1 75 ? 2.193 5.188 -10.917 1.00 72.56 75 PHE A O 1
ATOM 624 N N . GLU A 1 76 ? 2.477 4.251 -8.892 1.00 82.06 76 GLU A N 1
ATOM 625 C CA . GLU A 1 76 ? 1.345 3.335 -8.970 1.00 82.06 76 GLU A CA 1
ATOM 626 C C . GLU A 1 76 ? 0.118 3.958 -8.308 1.00 82.06 76 GLU A C 1
ATOM 628 O O . GLU A 1 76 ? 0.240 4.693 -7.326 1.00 82.06 76 GLU A O 1
ATOM 633 N N . GLN A 1 77 ? -1.075 3.598 -8.790 1.00 87.06 77 GLN A N 1
ATOM 634 C CA . GLN A 1 77 ? -2.334 4.063 -8.209 1.00 87.06 77 GLN A CA 1
ATOM 635 C C . GLN A 1 77 ? -2.390 3.720 -6.711 1.00 87.06 77 GLN A C 1
ATOM 637 O O . GLN A 1 77 ? -2.416 2.541 -6.330 1.00 87.06 77 GLN A O 1
ATOM 642 N N . SER A 1 78 ? -2.425 4.755 -5.869 1.00 92.31 78 SER A N 1
ATOM 643 C CA . SER A 1 78 ? -2.533 4.600 -4.421 1.00 92.31 78 SER A CA 1
ATOM 644 C C . SER A 1 78 ? -3.956 4.220 -4.022 1.00 92.31 78 SER A C 1
ATOM 646 O O . SER A 1 78 ? -4.927 4.909 -4.343 1.00 92.31 78 SER A O 1
ATOM 648 N N . ILE A 1 79 ? -4.072 3.125 -3.279 1.00 94.62 79 ILE A N 1
ATOM 649 C CA . ILE A 1 79 ? -5.341 2.562 -2.820 1.00 94.62 79 ILE A CA 1
ATOM 650 C C . ILE A 1 79 ? -5.285 2.281 -1.321 1.00 94.62 79 ILE A C 1
ATOM 652 O O . ILE A 1 79 ? -4.225 1.971 -0.764 1.00 94.62 79 ILE A O 1
ATOM 656 N N . THR A 1 80 ? -6.441 2.348 -0.670 1.00 95.56 80 THR A N 1
ATOM 657 C CA . THR A 1 80 ? -6.602 1.950 0.728 1.00 95.56 80 THR A CA 1
ATOM 658 C C . THR A 1 80 ? -7.532 0.760 0.857 1.00 95.56 80 THR A C 1
ATOM 660 O O . THR A 1 80 ? -8.371 0.498 -0.004 1.00 95.56 80 THR A O 1
ATOM 663 N N . PHE A 1 81 ? -7.367 0.028 1.954 1.00 96.94 81 PHE A N 1
ATOM 664 C CA . PHE A 1 81 ? -8.341 -0.931 2.447 1.00 96.94 81 PHE A CA 1
ATOM 665 C C . PHE A 1 81 ? -8.631 -0.643 3.915 1.00 96.94 81 PHE A C 1
ATOM 667 O O . PHE A 1 81 ? -7.710 -0.668 4.735 1.00 96.94 81 PHE A O 1
ATOM 674 N N . GLY A 1 82 ? -9.889 -0.393 4.262 1.00 95.75 82 GLY A N 1
ATOM 675 C CA . GLY A 1 82 ? -10.273 -0.147 5.649 1.00 95.75 82 GLY A CA 1
ATOM 676 C C . GLY A 1 82 ? -11.463 0.785 5.794 1.00 95.75 82 GLY A C 1
ATOM 677 O O . GLY A 1 82 ? -12.268 0.925 4.875 1.00 95.75 82 GLY A O 1
ATOM 678 N N . SER A 1 83 ? -11.575 1.390 6.972 1.00 94.44 83 SER A N 1
ATOM 679 C CA . SER A 1 83 ? -12.637 2.328 7.333 1.00 94.44 83 SER A CA 1
ATOM 680 C C . SER A 1 83 ? -12.186 3.213 8.493 1.00 94.44 83 SER A C 1
ATOM 682 O O . SER A 1 83 ? -11.282 2.857 9.246 1.00 94.44 83 SER A O 1
ATOM 684 N N . ILE A 1 84 ? -12.866 4.342 8.717 1.00 91.69 84 ILE A N 1
ATOM 685 C CA . ILE A 1 84 ? -12.565 5.256 9.839 1.00 91.69 84 ILE A CA 1
ATOM 686 C C . ILE A 1 84 ? -12.580 4.518 11.190 1.00 91.69 84 ILE A C 1
ATOM 688 O O . ILE A 1 84 ? -11.792 4.818 12.084 1.00 91.69 84 ILE A O 1
ATOM 692 N N . LYS A 1 85 ? -13.458 3.520 11.341 1.00 93.00 85 LYS A N 1
ATOM 693 C CA . LYS A 1 85 ? -13.593 2.728 12.569 1.00 93.00 85 LYS A CA 1
ATOM 694 C C . LYS A 1 85 ? -12.383 1.823 12.823 1.00 93.00 85 LYS A C 1
ATOM 696 O O . LYS A 1 85 ? -11.970 1.643 13.974 1.00 93.00 85 LYS A O 1
ATOM 701 N N . ASP A 1 86 ? -11.827 1.247 11.765 1.00 95.50 86 ASP A N 1
ATOM 702 C CA . ASP A 1 86 ? -10.813 0.191 11.849 1.00 95.50 86 ASP A CA 1
ATOM 703 C C . ASP A 1 86 ? -9.401 0.701 11.567 1.00 95.50 86 ASP A C 1
ATOM 705 O O . ASP A 1 86 ? -8.413 0.035 11.887 1.00 95.50 86 ASP A O 1
ATOM 709 N N . GLY A 1 87 ? -9.309 1.904 11.013 1.00 96.56 87 GLY A N 1
ATOM 710 C CA . GLY A 1 87 ? -8.112 2.405 10.373 1.00 96.56 87 GLY A CA 1
ATOM 711 C C . GLY A 1 87 ? -7.959 1.832 8.967 1.00 96.56 87 GLY A C 1
ATOM 712 O O . GLY A 1 87 ? -8.886 1.252 8.394 1.00 96.56 87 GLY A O 1
ATOM 713 N N . TYR A 1 88 ? -6.766 2.006 8.408 1.00 96.94 88 TYR A N 1
ATOM 714 C CA . TYR A 1 88 ? -6.506 1.737 6.999 1.00 96.94 88 TYR A CA 1
ATOM 715 C C . TYR A 1 88 ? -5.203 0.971 6.780 1.00 96.94 88 TYR A C 1
ATOM 717 O O . TYR A 1 88 ? -4.199 1.143 7.472 1.00 96.94 88 TYR A O 1
ATOM 725 N N . LEU A 1 89 ? -5.215 0.129 5.756 1.00 96.56 89 LEU A N 1
ATOM 726 C CA . LEU A 1 89 ? -4.031 -0.342 5.057 1.00 96.56 89 LEU A CA 1
ATOM 727 C C . LEU A 1 89 ? -3.857 0.526 3.821 1.00 96.56 89 LEU A C 1
ATOM 729 O O . LEU A 1 89 ? -4.790 0.642 3.032 1.00 96.56 89 LEU A O 1
ATOM 733 N N . LEU A 1 90 ? -2.679 1.116 3.653 1.00 95.94 90 LEU A N 1
ATOM 734 C CA . LEU A 1 90 ? -2.358 1.968 2.513 1.00 95.94 90 LEU A CA 1
ATOM 735 C C . LEU A 1 90 ? -1.311 1.287 1.642 1.00 95.94 90 LEU A C 1
ATOM 737 O O . LEU A 1 90 ? -0.376 0.663 2.152 1.00 95.94 90 LEU A O 1
ATOM 741 N N . GLY A 1 91 ? -1.454 1.408 0.329 1.00 95.00 91 GLY A N 1
ATOM 742 C CA . GLY A 1 91 ? -0.497 0.851 -0.613 1.00 95.00 91 GLY A CA 1
ATOM 743 C C . GLY A 1 91 ? -0.873 1.118 -2.056 1.00 95.00 91 GLY A C 1
ATOM 744 O O . GLY A 1 91 ? -1.550 2.096 -2.356 1.00 95.00 91 GLY A O 1
ATOM 745 N N . SER A 1 92 ? -0.438 0.223 -2.934 1.00 94.00 92 SER A N 1
ATOM 746 C CA . SER A 1 92 ? -0.565 0.394 -4.381 1.00 94.00 92 SER A CA 1
ATOM 747 C C . SER A 1 92 ? -1.384 -0.717 -5.023 1.00 94.00 92 SER A C 1
ATOM 749 O O . SER A 1 92 ? -1.397 -1.861 -4.556 1.00 94.00 92 SER A O 1
ATOM 751 N N . ASN A 1 93 ? -2.051 -0.378 -6.123 1.00 93.69 93 ASN A N 1
ATOM 752 C CA . ASN A 1 93 ? -2.680 -1.332 -7.024 1.00 93.69 93 ASN A CA 1
ATOM 753 C C . ASN A 1 93 ? -1.690 -1.755 -8.116 1.00 93.69 93 ASN A C 1
ATOM 755 O O . ASN A 1 93 ? -1.539 -1.064 -9.115 1.00 93.69 93 ASN A O 1
ATOM 759 N N . VAL A 1 94 ? -1.050 -2.912 -7.958 1.00 91.75 94 VAL A N 1
ATOM 760 C CA . VAL A 1 94 ? -0.097 -3.437 -8.944 1.00 91.75 94 VAL A CA 1
ATOM 761 C C . VAL A 1 94 ? -0.786 -4.512 -9.777 1.00 91.75 94 VAL A C 1
ATOM 763 O O . VAL A 1 94 ? -0.997 -5.634 -9.315 1.00 91.75 94 VAL A O 1
ATOM 766 N N . ASN A 1 95 ? -1.171 -4.174 -11.010 1.00 91.31 95 ASN A N 1
ATOM 767 C CA . ASN A 1 95 ? -1.851 -5.088 -11.940 1.00 91.31 95 ASN A CA 1
ATOM 768 C C . ASN A 1 95 ? -3.083 -5.796 -11.322 1.00 91.31 95 ASN A C 1
ATOM 770 O O . ASN A 1 95 ? -3.272 -7.014 -11.436 1.00 91.31 95 ASN A O 1
ATOM 774 N N . GLY A 1 96 ? -3.918 -5.040 -10.600 1.00 93.44 96 GLY A N 1
ATOM 775 C CA . GLY A 1 96 ? -5.109 -5.571 -9.934 1.00 93.44 96 GLY A CA 1
ATOM 776 C C . GLY A 1 96 ? -4.804 -6.425 -8.698 1.00 93.44 96 GLY A C 1
ATOM 777 O O . GLY A 1 96 ? -5.630 -7.275 -8.343 1.00 93.44 96 GLY A O 1
ATOM 778 N N . VAL A 1 97 ? -3.623 -6.257 -8.097 1.00 95.75 97 VAL A N 1
ATOM 779 C CA . VAL A 1 97 ? -3.218 -6.816 -6.802 1.00 95.75 97 VAL A CA 1
ATOM 780 C C . VAL A 1 97 ? -2.984 -5.663 -5.842 1.00 95.75 97 VAL A C 1
ATOM 782 O O . VAL A 1 97 ? -2.222 -4.749 -6.141 1.00 95.75 97 VAL A O 1
ATOM 785 N N . PHE A 1 98 ? -3.604 -5.717 -4.669 1.00 97.12 98 PHE A N 1
ATOM 786 C CA . PHE A 1 98 ? -3.285 -4.770 -3.612 1.00 97.12 98 PHE A CA 1
ATOM 787 C C . PHE A 1 98 ? -1.966 -5.148 -2.939 1.00 97.12 98 PHE A C 1
ATOM 789 O O . PHE A 1 98 ? -1.813 -6.264 -2.435 1.00 97.12 98 PHE A O 1
ATOM 796 N N . VAL A 1 99 ? -1.029 -4.205 -2.912 1.00 95.44 99 VAL A N 1
ATOM 797 C CA . VAL A 1 99 ? 0.257 -4.336 -2.228 1.00 95.44 99 VAL A CA 1
ATOM 798 C C . VAL A 1 99 ? 0.336 -3.258 -1.144 1.00 95.44 99 VAL A C 1
ATOM 800 O O . VAL A 1 99 ? 0.753 -2.135 -1.433 1.00 95.44 99 VAL A O 1
ATOM 803 N N . PRO A 1 100 ? -0.098 -3.546 0.098 1.00 95.12 100 PRO A N 1
ATOM 804 C CA . PRO A 1 100 ? 0.012 -2.595 1.195 1.00 95.12 100 PRO A CA 1
ATOM 805 C C . PRO A 1 100 ? 1.476 -2.338 1.552 1.00 95.12 100 PRO A C 1
ATOM 807 O O . PRO A 1 100 ? 2.278 -3.263 1.700 1.00 95.12 100 PRO A O 1
ATOM 810 N N . THR A 1 101 ? 1.802 -1.063 1.735 1.00 91.44 101 THR A N 1
ATOM 811 C CA . THR A 1 101 ? 3.124 -0.586 2.149 1.00 91.44 101 THR A CA 1
ATOM 812 C C . THR A 1 101 ? 3.100 -0.021 3.567 1.00 91.44 101 T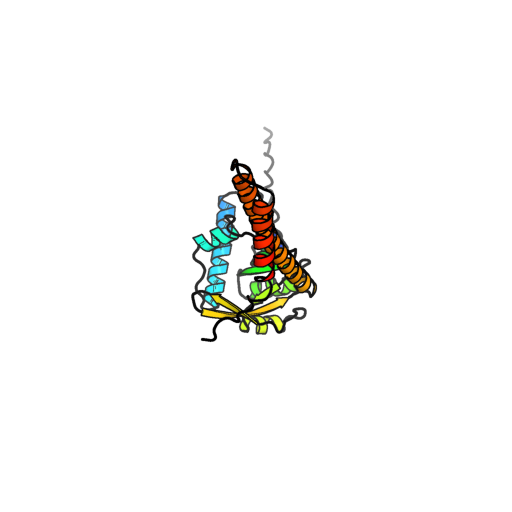HR A C 1
ATOM 814 O O . THR A 1 101 ? 4.107 -0.112 4.267 1.00 91.44 101 THR A O 1
ATOM 817 N N . HIS A 1 102 ? 1.956 0.509 4.015 1.00 93.19 102 HIS A N 1
ATOM 818 C CA . HIS A 1 102 ? 1.798 1.130 5.327 1.00 93.19 102 HIS A CA 1
ATOM 819 C C . HIS A 1 102 ? 0.548 0.622 6.041 1.00 93.19 102 HIS A C 1
ATOM 821 O O . HIS A 1 102 ? -0.489 0.359 5.429 1.00 93.19 102 HIS A O 1
ATOM 827 N N . PHE A 1 103 ? 0.659 0.488 7.362 1.00 94.62 103 PHE A N 1
ATOM 828 C CA . PHE A 1 103 ? -0.422 0.012 8.212 1.00 94.62 103 PHE A CA 1
ATOM 829 C C . PHE A 1 103 ? -0.761 1.059 9.265 1.00 94.62 103 PHE A C 1
ATOM 831 O O . PHE A 1 103 ? 0.071 1.364 10.116 1.00 94.62 103 PHE A O 1
ATOM 838 N N . ALA A 1 104 ? -1.985 1.573 9.197 1.00 96.88 104 ALA A N 1
ATOM 839 C CA . ALA A 1 104 ? -2.533 2.589 10.085 1.00 96.88 104 ALA A CA 1
ATOM 840 C C . ALA A 1 104 ? -3.834 2.088 10.742 1.00 96.88 104 ALA A C 1
ATOM 842 O O . ALA A 1 104 ? -4.901 2.657 10.509 1.00 96.88 104 ALA A O 1
ATOM 843 N N . PRO A 1 105 ? -3.806 0.971 11.494 1.00 96.94 105 PRO A N 1
ATOM 844 C CA . PRO A 1 105 ? -4.988 0.486 12.184 1.00 96.94 105 PRO A CA 1
ATOM 845 C C . PRO A 1 105 ? -5.310 1.390 13.378 1.00 96.94 105 PRO A C 1
ATOM 847 O O . PRO A 1 105 ? -4.407 1.824 14.091 1.00 96.94 105 PRO A O 1
ATOM 850 N N . SER A 1 106 ? -6.593 1.555 13.694 1.00 96.50 106 SER A N 1
ATOM 851 C CA . SER A 1 106 ? -7.017 2.314 14.883 1.00 96.50 106 SER A CA 1
ATOM 852 C C . SER A 1 106 ? -6.671 1.615 16.211 1.00 96.50 106 SER A C 1
ATOM 854 O O . SER A 1 106 ? -6.823 2.181 17.292 1.00 96.50 106 SER A O 1
ATOM 856 N N . GLY A 1 107 ? -6.200 0.365 16.147 1.00 94.75 107 GLY A N 1
ATOM 857 C CA . GLY A 1 107 ? -5.709 -0.413 17.280 1.00 94.75 107 GLY A CA 1
ATOM 858 C C . GLY A 1 107 ? -5.322 -1.841 16.890 1.00 94.75 107 GLY A C 1
ATOM 859 O O . GLY A 1 107 ? -5.594 -2.304 15.783 1.00 94.75 107 GLY A O 1
ATOM 860 N N . LEU A 1 108 ? -4.707 -2.590 17.813 1.00 91.31 108 LEU A N 1
ATOM 861 C CA . LEU A 1 108 ? -4.207 -3.949 17.537 1.00 91.31 108 LEU A CA 1
ATOM 862 C C . LEU A 1 108 ? -5.311 -4.919 17.083 1.00 91.31 108 LEU A C 1
ATOM 864 O O . LEU A 1 108 ? -5.116 -5.715 16.164 1.00 91.31 108 LEU A O 1
ATOM 868 N N . ARG A 1 109 ? -6.487 -4.852 17.724 1.00 93.50 109 ARG A N 1
ATOM 869 C CA . ARG A 1 109 ? -7.639 -5.704 17.380 1.00 93.50 109 ARG A CA 1
ATOM 870 C C . ARG A 1 109 ? -8.173 -5.372 15.990 1.00 93.50 109 ARG A C 1
ATOM 872 O O . ARG A 1 109 ? -8.510 -6.280 15.235 1.00 93.50 109 ARG A O 1
ATOM 879 N N . GLN A 1 110 ? -8.230 -4.088 15.662 1.00 95.69 110 GLN A N 1
ATOM 880 C CA . GLN A 1 110 ? -8.665 -3.595 14.364 1.00 95.69 110 GLN A CA 1
ATOM 881 C C . GLN A 1 110 ? -7.665 -3.976 13.279 1.00 95.69 110 GLN A C 1
ATOM 883 O O . GLN A 1 110 ? -8.072 -4.476 12.238 1.00 95.69 110 GLN A O 1
ATOM 888 N N . GLY A 1 111 ? -6.364 -3.906 13.567 1.00 93.62 111 GLY A N 1
ATOM 889 C CA . GLY A 1 111 ? -5.338 -4.407 12.663 1.00 93.62 111 GLY A CA 1
ATOM 890 C C . GLY A 1 111 ? -5.504 -5.898 12.350 1.00 93.62 111 GLY A C 1
ATOM 891 O O . GLY A 1 111 ? -5.500 -6.298 11.187 1.00 93.62 111 GLY A O 1
ATOM 892 N N . TYR A 1 112 ? -5.743 -6.730 13.367 1.00 93.00 112 TYR A N 1
ATOM 893 C CA . TYR A 1 112 ? -6.030 -8.150 13.141 1.00 93.00 112 TYR A CA 1
ATOM 894 C C . TYR A 1 112 ? -7.288 -8.356 12.280 1.00 93.00 112 TYR A C 1
ATOM 896 O O . TYR A 1 112 ? -7.294 -9.217 11.399 1.00 93.00 112 TYR A O 1
ATOM 904 N N . ARG A 1 113 ? -8.343 -7.559 12.506 1.00 94.12 113 ARG A N 1
ATOM 905 C CA . ARG A 1 113 ? -9.572 -7.600 11.703 1.00 94.12 113 ARG A CA 1
ATOM 906 C C . ARG A 1 113 ? -9.316 -7.216 10.244 1.00 94.12 113 ARG A C 1
ATOM 908 O O . ARG A 1 113 ? -9.709 -7.984 9.375 1.00 94.12 113 ARG A O 1
ATOM 915 N N . LEU A 1 114 ? -8.592 -6.126 9.982 1.00 95.38 114 LEU A N 1
ATOM 916 C CA . LEU A 1 114 ? -8.238 -5.682 8.628 1.00 95.38 114 LEU A CA 1
ATOM 917 C C . LEU A 1 114 ? -7.503 -6.779 7.844 1.00 95.38 114 LEU A C 1
ATOM 919 O O . LEU A 1 114 ? -7.897 -7.122 6.732 1.00 95.38 114 LEU A O 1
ATOM 923 N N . ILE A 1 115 ? -6.474 -7.389 8.441 1.00 94.25 115 ILE A N 1
ATOM 924 C CA . ILE A 1 115 ? -5.712 -8.468 7.790 1.00 94.25 115 ILE A CA 1
ATOM 925 C C . ILE A 1 115 ? -6.579 -9.715 7.572 1.00 94.25 115 ILE A C 1
ATOM 927 O O . ILE A 1 115 ? -6.460 -10.389 6.547 1.00 94.25 115 ILE A O 1
ATOM 931 N N . LYS A 1 116 ? -7.472 -10.033 8.513 1.00 93.31 116 LYS A N 1
ATOM 932 C CA . LYS A 1 116 ? -8.395 -11.161 8.369 1.00 93.31 116 LYS A CA 1
ATOM 933 C C . LYS A 1 116 ? -9.409 -10.929 7.245 1.00 93.31 116 LYS A C 1
ATOM 935 O O . LYS A 1 116 ? -9.675 -11.857 6.490 1.00 93.31 116 LYS A O 1
ATOM 940 N N . GLU A 1 117 ? -9.963 -9.726 7.129 1.00 94.19 117 GLU A N 1
ATOM 941 C CA . GLU A 1 117 ? -10.957 -9.385 6.103 1.00 94.19 117 GLU A CA 1
ATOM 942 C C . GLU A 1 117 ? -10.341 -9.288 4.704 1.00 94.19 117 GLU A C 1
ATOM 944 O O . GLU A 1 117 ? -10.952 -9.758 3.744 1.00 94.19 117 GLU A O 1
ATOM 949 N N . LEU A 1 118 ? -9.097 -8.806 4.589 1.00 93.06 118 LEU A N 1
ATOM 950 C CA . LEU A 1 118 ? -8.342 -8.810 3.330 1.00 93.06 118 LEU A CA 1
ATOM 951 C C . LEU A 1 118 ? -8.214 -10.194 2.690 1.00 93.06 118 LEU A C 1
ATOM 953 O O . LEU A 1 118 ? -8.159 -10.310 1.467 1.00 93.06 118 LEU A O 1
ATOM 957 N N . MET A 1 119 ? -8.143 -11.253 3.499 1.00 90.62 119 MET A N 1
ATOM 958 C CA . MET A 1 119 ? -8.036 -12.623 2.992 1.00 90.62 119 MET A CA 1
ATOM 959 C C . MET A 1 119 ? -9.258 -13.014 2.151 1.00 90.62 119 MET A C 1
ATOM 961 O O . MET A 1 119 ?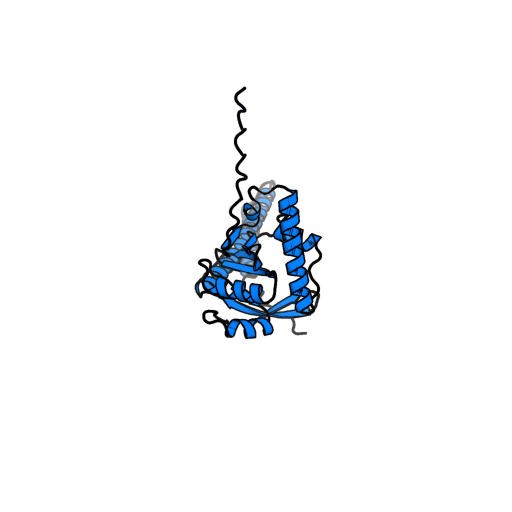 -9.109 -13.705 1.144 1.00 90.62 119 MET A O 1
ATOM 965 N N . SER A 1 120 ? -10.443 -12.550 2.552 1.00 88.19 120 SER A N 1
ATOM 966 C CA . SER A 1 120 ? -11.723 -12.811 1.887 1.00 88.19 120 SER A CA 1
ATOM 967 C C . SER A 1 120 ? -12.159 -11.705 0.929 1.00 88.19 120 SER A C 1
ATOM 969 O O . SER A 1 120 ? -13.243 -11.802 0.365 1.00 88.19 120 SER A O 1
ATOM 971 N N . ALA A 1 121 ? -11.363 -10.650 0.768 1.00 91.19 121 ALA A N 1
ATOM 972 C CA . ALA A 1 121 ? -11.730 -9.535 -0.085 1.00 91.19 121 ALA A CA 1
ATOM 973 C C . ALA A 1 121 ? -11.621 -9.909 -1.575 1.00 91.19 121 ALA A C 1
ATOM 975 O O . ALA A 1 121 ? -10.800 -10.743 -1.970 1.00 91.19 121 ALA A O 1
ATOM 976 N N . ASP A 1 122 ? -12.427 -9.253 -2.412 1.00 89.56 122 ASP A N 1
ATOM 977 C CA . ASP A 1 122 ? -12.522 -9.568 -3.845 1.00 89.56 122 ASP A CA 1
ATOM 978 C C . ASP A 1 122 ? -11.211 -9.317 -4.607 1.00 89.56 122 ASP A C 1
ATOM 980 O O . ASP A 1 122 ? -10.924 -9.959 -5.621 1.00 89.56 122 ASP A O 1
ATOM 984 N N . ARG A 1 123 ? -10.377 -8.394 -4.112 1.00 94.19 123 ARG A N 1
ATOM 985 C CA . ARG A 1 123 ? -9.084 -8.064 -4.715 1.00 94.19 123 ARG A CA 1
ATOM 986 C C . ARG A 1 123 ? -7.970 -8.948 -4.132 1.00 94.19 123 ARG A C 1
ATOM 988 O O . ARG A 1 123 ? -7.755 -8.944 -2.916 1.00 94.19 123 ARG A O 1
ATOM 995 N N . PRO A 1 124 ? -7.187 -9.651 -4.977 1.00 95.81 124 PRO A N 1
ATOM 996 C CA . PRO A 1 124 ? -5.993 -10.356 -4.526 1.00 95.81 124 PRO A CA 1
ATOM 997 C C . PRO A 1 124 ? -5.035 -9.397 -3.818 1.00 95.81 124 PRO A C 1
ATOM 999 O O . PRO A 1 124 ? -4.826 -8.277 -4.277 1.00 95.81 124 PRO A O 1
ATOM 1002 N N . THR A 1 125 ? -4.434 -9.850 -2.724 1.00 96.69 125 THR A N 1
ATOM 1003 C CA . THR A 1 125 ? -3.526 -9.043 -1.904 1.00 96.69 125 THR A CA 1
ATOM 1004 C C . THR A 1 125 ? -2.198 -9.763 -1.731 1.00 96.69 125 THR A C 1
ATOM 1006 O O . THR A 1 125 ? -2.169 -10.987 -1.563 1.00 96.69 125 THR A O 1
ATOM 1009 N N . ALA A 1 126 ? -1.109 -9.000 -1.764 1.00 95.44 126 ALA A N 1
ATOM 1010 C CA . ALA A 1 126 ? 0.251 -9.474 -1.561 1.00 95.44 126 ALA A CA 1
ATOM 1011 C C . ALA A 1 126 ? 0.952 -8.644 -0.482 1.00 95.44 126 ALA A C 1
ATOM 1013 O O . ALA A 1 126 ? 1.100 -7.433 -0.603 1.00 95.44 126 ALA A O 1
ATOM 1014 N N . LEU A 1 127 ? 1.387 -9.312 0.580 1.00 94.50 127 LEU A N 1
ATOM 1015 C CA . LEU A 1 127 ? 2.059 -8.721 1.726 1.00 94.50 127 LEU A CA 1
ATOM 1016 C C . LEU A 1 127 ? 3.552 -9.045 1.662 1.00 94.50 127 LEU A C 1
ATOM 1018 O O . LEU A 1 127 ? 3.922 -10.215 1.602 1.00 94.50 127 LEU A O 1
ATOM 1022 N N . PHE A 1 128 ? 4.400 -8.020 1.736 1.00 92.62 128 PHE A N 1
ATOM 1023 C CA . PHE A 1 128 ? 5.848 -8.170 1.905 1.00 92.62 128 PHE A CA 1
ATOM 1024 C C . PHE A 1 128 ? 6.208 -7.847 3.351 1.00 92.62 128 PHE A C 1
ATOM 1026 O O . PHE A 1 128 ? 6.372 -6.682 3.723 1.00 92.62 128 PHE A O 1
ATOM 1033 N N . ILE A 1 129 ? 6.275 -8.878 4.188 1.00 91.06 129 ILE A N 1
ATOM 1034 C CA . ILE A 1 129 ? 6.234 -8.720 5.645 1.00 91.06 129 ILE A CA 1
ATOM 1035 C C . ILE A 1 129 ? 7.355 -9.474 6.345 1.00 91.06 129 ILE A C 1
ATOM 1037 O O . ILE A 1 129 ? 7.898 -10.441 5.830 1.00 91.06 129 ILE A O 1
ATOM 1041 N N . THR A 1 130 ? 7.706 -9.020 7.539 1.00 90.88 130 THR A N 1
ATOM 1042 C CA . THR A 1 130 ? 8.727 -9.639 8.385 1.00 90.88 130 THR A CA 1
ATOM 1043 C C . THR A 1 130 ? 8.207 -10.921 9.056 1.00 90.88 130 THR A C 1
ATOM 1045 O O . THR A 1 130 ? 6.994 -11.124 9.165 1.00 90.88 130 THR A O 1
ATOM 1048 N N . GLN A 1 131 ? 9.118 -11.798 9.498 1.00 89.62 131 GLN A N 1
ATOM 1049 C CA . GLN A 1 131 ? 8.787 -13.121 10.057 1.00 89.62 131 GLN A CA 1
ATOM 1050 C C . GLN A 1 131 ? 7.821 -13.058 11.258 1.00 89.62 131 GLN A C 1
ATOM 1052 O O . GLN A 1 131 ? 6.901 -13.864 11.336 1.00 89.62 131 GLN A O 1
ATOM 1057 N N . ASP A 1 132 ? 7.955 -12.061 12.136 1.00 88.00 132 ASP A N 1
ATOM 1058 C CA . ASP A 1 132 ? 7.041 -11.806 13.266 1.00 88.00 132 ASP A CA 1
ATOM 1059 C C . ASP A 1 132 ? 5.571 -11.685 12.823 1.00 88.00 132 ASP A C 1
ATOM 1061 O O . ASP A 1 132 ? 4.650 -12.204 13.463 1.00 88.00 132 ASP A O 1
ATOM 1065 N N . LEU A 1 133 ? 5.335 -11.016 11.693 1.00 88.88 133 LEU A N 1
ATOM 1066 C CA . LEU A 1 133 ? 3.993 -10.843 11.155 1.00 88.88 133 LEU A CA 1
ATOM 1067 C C . LEU A 1 133 ? 3.518 -12.093 10.400 1.00 88.88 133 LEU A C 1
ATOM 1069 O O . LEU A 1 133 ? 2.335 -12.431 10.482 1.00 88.88 133 LEU A O 1
ATOM 1073 N N . VAL A 1 134 ? 4.425 -12.828 9.744 1.00 91.88 134 VAL A N 1
ATOM 1074 C CA . VAL A 1 134 ? 4.126 -14.157 9.173 1.00 91.88 134 VAL A CA 1
ATOM 1075 C C . VAL A 1 134 ? 3.635 -15.106 10.264 1.00 91.88 134 VAL A C 1
ATOM 1077 O O . VAL A 1 134 ? 2.609 -15.764 10.082 1.00 91.88 134 VAL A O 1
ATOM 1080 N N . ASP A 1 135 ? 4.281 -15.102 11.431 1.00 90.56 135 ASP A N 1
ATOM 1081 C CA . ASP A 1 135 ? 3.917 -15.967 12.554 1.00 90.56 135 ASP A CA 1
ATOM 1082 C C . ASP A 1 135 ? 2.519 -15.670 13.115 1.00 90.56 135 ASP A C 1
ATOM 1084 O O . ASP A 1 135 ? 1.855 -16.538 13.698 1.00 90.56 135 ASP A O 1
ATOM 1088 N N . THR A 1 136 ? 2.052 -14.438 12.920 1.00 88.69 136 THR A N 1
ATOM 1089 C CA . THR A 1 136 ? 0.694 -14.008 13.256 1.00 88.69 136 THR A CA 1
ATOM 1090 C C . THR A 1 136 ? -0.299 -14.418 12.170 1.00 88.69 136 THR A C 1
ATOM 1092 O O . THR A 1 136 ? -1.367 -14.953 12.476 1.00 88.69 136 THR A O 1
ATOM 1095 N N . ILE A 1 137 ? 0.056 -14.209 10.902 1.00 90.69 137 ILE A N 1
ATOM 1096 C CA . ILE A 1 137 ? -0.807 -14.465 9.745 1.00 90.69 137 ILE A CA 1
ATOM 1097 C C . ILE A 1 137 ? -1.009 -15.956 9.484 1.00 90.69 137 ILE A C 1
ATOM 1099 O O . ILE A 1 137 ? -2.111 -16.348 9.114 1.00 90.69 137 ILE A O 1
ATOM 1103 N N . GLN A 1 138 ? -0.021 -16.812 9.752 1.00 90.81 138 GLN A N 1
ATOM 1104 C CA . GLN A 1 138 ? -0.163 -18.266 9.589 1.00 90.81 138 GLN A CA 1
ATOM 1105 C C . GLN A 1 138 ? -1.296 -18.863 10.443 1.00 90.81 138 GLN A C 1
ATOM 1107 O O . GLN A 1 138 ? -1.843 -19.915 10.119 1.00 90.81 138 GLN A O 1
ATOM 1112 N N . LYS A 1 139 ? -1.686 -18.178 11.527 1.00 89.94 139 LYS A N 1
ATOM 1113 C CA . LYS A 1 139 ? -2.817 -18.567 12.385 1.00 89.94 139 LYS A CA 1
ATOM 1114 C C . LYS A 1 139 ? -4.171 -18.262 11.731 1.00 89.94 139 LYS A C 1
ATOM 1116 O O . LYS A 1 139 ? -5.199 -18.774 12.171 1.00 89.94 139 LYS A O 1
ATOM 1121 N N . MET A 1 140 ? -4.191 -17.423 10.697 1.00 90.81 140 MET A N 1
ATOM 1122 C CA . MET A 1 140 ? -5.368 -17.091 9.903 1.00 90.81 140 MET A CA 1
ATOM 1123 C C . MET A 1 140 ? -5.436 -18.026 8.691 1.00 90.81 140 MET A C 1
ATOM 1125 O O . MET A 1 140 ? -4.599 -17.972 7.790 1.00 90.81 140 MET A O 1
ATOM 1129 N N . LYS A 1 141 ? -6.459 -18.887 8.644 1.00 86.94 141 LYS A N 1
ATOM 1130 C CA . LYS A 1 141 ? -6.669 -19.780 7.496 1.00 86.94 141 LYS A CA 1
ATOM 1131 C C . LYS A 1 141 ? -6.838 -18.964 6.213 1.00 86.94 141 LYS A C 1
ATOM 1133 O O . LYS A 1 141 ? -7.589 -17.994 6.194 1.00 86.94 141 LYS A O 1
ATOM 1138 N N . GLY A 1 142 ? -6.186 -19.408 5.142 1.00 88.94 142 GLY A N 1
ATOM 1139 C CA . GLY A 1 142 ? -6.373 -18.863 3.799 1.00 88.94 142 GLY A CA 1
ATOM 1140 C C . GLY A 1 142 ? -5.194 -18.062 3.262 1.00 88.94 142 GLY A C 1
ATOM 1141 O O . GLY A 1 142 ? -5.121 -17.903 2.052 1.00 88.94 142 GLY A O 1
ATOM 1142 N N . TRP A 1 143 ? -4.239 -17.627 4.079 1.00 94.38 143 TRP A N 1
ATOM 1143 C CA . TRP A 1 143 ? -3.010 -17.018 3.562 1.00 94.38 143 TRP A CA 1
ATOM 1144 C C . TRP A 1 143 ? -2.048 -18.067 2.998 1.00 94.38 143 TRP A C 1
ATOM 1146 O O . TRP A 1 143 ? -1.944 -19.176 3.520 1.00 94.38 143 TRP A O 1
ATOM 1156 N N . LYS A 1 144 ? -1.353 -17.719 1.911 1.00 93.25 144 LYS A N 1
ATOM 1157 C CA . LYS A 1 144 ? -0.355 -18.566 1.254 1.00 93.25 144 LYS A CA 1
ATOM 1158 C C . LYS A 1 144 ? 1.008 -17.930 1.475 1.00 93.25 144 LYS A C 1
ATOM 1160 O O . LYS A 1 144 ? 1.289 -16.869 0.922 1.00 93.25 144 LYS A O 1
ATOM 1165 N N . ILE A 1 145 ? 1.817 -18.557 2.318 1.00 92.12 145 ILE A N 1
ATOM 1166 C CA . ILE A 1 145 ? 3.176 -18.111 2.629 1.00 92.12 145 ILE A CA 1
ATOM 1167 C C . ILE A 1 145 ? 4.095 -18.715 1.576 1.00 92.12 145 ILE A C 1
ATOM 1169 O O . ILE A 1 145 ? 4.115 -19.934 1.402 1.00 92.12 145 ILE A O 1
ATOM 1173 N N . LEU A 1 146 ? 4.820 -17.871 0.848 1.00 87.25 146 LEU A N 1
ATOM 1174 C CA . LEU A 1 146 ? 5.761 -18.338 -0.159 1.00 87.25 146 LEU A CA 1
ATOM 1175 C C . LEU A 1 146 ? 7.156 -18.533 0.450 1.00 87.25 146 LEU A C 1
ATOM 1177 O O . LEU A 1 146 ? 7.522 -17.819 1.382 1.00 87.25 146 LEU A O 1
ATOM 1181 N N . PRO A 1 147 ? 7.971 -19.457 -0.090 1.00 81.19 147 PRO A N 1
ATOM 1182 C CA . PRO A 1 147 ? 9.332 -19.690 0.397 1.00 81.19 147 PRO A CA 1
ATOM 1183 C C . PRO A 1 147 ? 10.319 -18.574 0.004 1.00 81.19 147 PRO A C 1
ATOM 1185 O O . PRO A 1 147 ? 11.496 -18.650 0.347 1.00 81.19 147 PRO A O 1
ATOM 1188 N N . PHE A 1 148 ? 9.864 -17.549 -0.725 1.00 77.75 148 PHE A N 1
ATOM 1189 C CA . PHE A 1 148 ? 10.703 -16.455 -1.205 1.00 77.75 148 PHE A CA 1
ATOM 1190 C C . PHE A 1 148 ? 10.982 -15.441 -0.097 1.00 77.75 148 PHE A C 1
ATOM 1192 O O . PHE A 1 148 ? 10.061 -14.880 0.504 1.00 77.75 148 PHE A O 1
ATOM 1199 N N . ARG A 1 149 ? 12.272 -15.181 0.122 1.00 80.75 149 ARG A N 1
ATOM 1200 C CA . ARG A 1 149 ? 12.786 -14.175 1.049 1.00 80.75 149 ARG A CA 1
ATOM 1201 C C . ARG A 1 149 ? 13.444 -13.065 0.246 1.00 80.75 149 ARG A C 1
ATOM 1203 O O . ARG A 1 149 ? 14.324 -13.328 -0.569 1.00 80.75 149 ARG A O 1
ATOM 1210 N N . ILE A 1 150 ? 13.001 -11.835 0.466 1.00 83.81 150 ILE A N 1
ATOM 1211 C CA . ILE A 1 150 ? 13.513 -10.641 -0.201 1.00 83.81 150 ILE A CA 1
ATOM 1212 C C . ILE A 1 150 ? 14.188 -9.784 0.856 1.00 83.81 150 ILE A C 1
ATOM 1214 O O . ILE A 1 150 ? 13.569 -9.405 1.850 1.00 83.81 150 ILE A O 1
ATOM 1218 N N . LYS A 1 151 ? 15.460 -9.463 0.639 1.00 81.25 151 LYS A N 1
ATOM 1219 C CA . LYS A 1 151 ? 16.176 -8.496 1.465 1.00 81.25 151 LYS A CA 1
ATOM 1220 C C . LYS A 1 151 ? 15.869 -7.098 0.946 1.00 81.25 151 LYS A C 1
ATOM 1222 O O . LYS A 1 151 ? 16.028 -6.819 -0.236 1.00 81.25 151 LYS A O 1
ATOM 1227 N N . THR A 1 152 ? 15.404 -6.235 1.836 1.00 80.50 152 THR A N 1
ATOM 1228 C CA . THR A 1 152 ? 15.139 -4.824 1.546 1.00 80.50 152 THR A CA 1
ATOM 1229 C C . THR A 1 152 ? 15.924 -3.966 2.518 1.00 80.50 152 THR A C 1
ATOM 1231 O O . THR A 1 152 ? 16.044 -4.329 3.685 1.00 80.50 152 THR A O 1
ATOM 1234 N N . TYR A 1 153 ? 16.436 -2.832 2.057 1.00 77.31 153 TYR A N 1
ATOM 1235 C CA . TYR A 1 153 ? 17.065 -1.860 2.940 1.00 77.31 153 TYR A CA 1
ATOM 1236 C C . TYR A 1 153 ? 16.002 -0.922 3.499 1.00 77.31 153 TYR A C 1
ATOM 1238 O O . TYR A 1 153 ? 15.191 -0.366 2.757 1.00 77.31 153 TYR A O 1
ATOM 1246 N N . PHE A 1 154 ? 16.001 -0.738 4.812 1.00 74.44 154 PHE A N 1
ATOM 1247 C CA . PHE A 1 154 ? 15.172 0.252 5.478 1.00 74.44 154 PHE A CA 1
ATOM 1248 C C . PHE A 1 154 ? 16.023 0.961 6.521 1.00 74.44 154 PHE A C 1
ATOM 1250 O O . PHE A 1 154 ? 16.428 0.347 7.500 1.00 74.44 154 PHE A O 1
ATOM 1257 N N . ARG A 1 155 ? 16.297 2.253 6.297 1.00 71.25 155 ARG A N 1
ATOM 1258 C CA . ARG A 1 155 ? 17.123 3.089 7.189 1.00 71.25 155 ARG A CA 1
ATOM 1259 C C . ARG A 1 155 ? 18.478 2.448 7.529 1.00 71.25 155 ARG A C 1
ATOM 1261 O O . ARG A 1 155 ? 18.857 2.375 8.688 1.00 71.25 155 ARG A O 1
ATOM 1268 N N . SER A 1 156 ? 19.181 1.982 6.496 1.00 77.69 156 SER A N 1
ATOM 1269 C CA . SER A 1 156 ? 20.490 1.310 6.583 1.00 77.69 156 SER A CA 1
ATOM 1270 C C . SER A 1 156 ? 20.483 -0.105 7.170 1.00 77.69 156 SER A C 1
ATOM 1272 O O . SER A 1 156 ? 21.497 -0.790 7.066 1.00 77.69 156 SER A O 1
ATOM 1274 N N . ASP A 1 157 ? 19.347 -0.592 7.672 1.00 77.19 157 ASP A N 1
ATOM 1275 C CA . ASP A 1 157 ? 19.207 -1.980 8.103 1.00 77.19 157 ASP A CA 1
ATOM 1276 C C . ASP A 1 157 ? 18.719 -2.872 6.960 1.00 77.19 157 ASP A C 1
ATOM 1278 O O . ASP A 1 157 ? 17.804 -2.524 6.202 1.00 77.19 157 ASP A O 1
ATOM 1282 N N . VAL A 1 158 ? 19.297 -4.070 6.865 1.00 84.38 158 VAL A N 1
ATOM 1283 C CA . VAL A 1 158 ? 18.801 -5.124 5.978 1.00 84.38 158 VAL A CA 1
ATOM 1284 C C . VAL A 1 158 ? 17.626 -5.816 6.661 1.00 84.38 158 VAL A C 1
ATOM 1286 O O . VAL A 1 158 ? 17.790 -6.563 7.623 1.00 84.38 158 VAL A O 1
ATOM 1289 N N . ILE A 1 159 ? 16.427 -5.598 6.132 1.00 83.12 159 ILE A N 1
ATOM 1290 C CA . ILE A 1 159 ? 15.203 -6.252 6.582 1.00 83.12 159 ILE A CA 1
ATOM 1291 C C . ILE A 1 159 ? 14.830 -7.342 5.587 1.00 83.12 159 ILE A C 1
ATOM 1293 O O . ILE A 1 159 ? 14.531 -7.071 4.421 1.00 83.12 159 ILE A O 1
ATOM 1297 N N . GLU A 1 160 ? 14.786 -8.578 6.072 1.00 87.75 160 GLU A N 1
ATOM 1298 C CA . GLU A 1 160 ? 14.234 -9.695 5.319 1.00 87.75 160 GLU A CA 1
ATOM 1299 C C . GLU A 1 160 ? 12.701 -9.676 5.372 1.00 87.75 160 GLU A C 1
ATOM 1301 O O . GLU A 1 160 ? 12.084 -9.602 6.439 1.00 87.75 160 GLU A O 1
ATOM 1306 N N . LYS A 1 161 ? 12.085 -9.742 4.194 1.00 89.94 161 LYS A N 1
ATOM 1307 C CA . LYS A 1 161 ? 10.642 -9.804 3.996 1.00 89.94 161 LYS A CA 1
ATOM 1308 C C . LYS A 1 161 ? 10.270 -11.100 3.293 1.00 89.94 161 LYS A C 1
ATOM 1310 O O . LYS A 1 161 ? 10.968 -11.565 2.397 1.00 89.94 161 LYS A O 1
ATOM 1315 N N . ILE A 1 162 ? 9.135 -11.649 3.682 1.00 90.62 162 ILE A N 1
ATOM 1316 C CA . ILE A 1 162 ? 8.527 -12.843 3.116 1.00 90.62 162 ILE A CA 1
ATOM 1317 C C . ILE A 1 162 ? 7.278 -12.403 2.370 1.00 90.62 162 ILE A C 1
ATOM 1319 O O . ILE A 1 162 ? 6.497 -11.585 2.869 1.00 90.62 162 ILE A O 1
ATOM 1323 N N . LEU A 1 163 ? 7.102 -12.946 1.168 1.00 91.56 163 LEU A N 1
ATOM 1324 C CA . LEU A 1 163 ? 5.893 -12.726 0.393 1.00 91.56 163 LEU A CA 1
ATOM 1325 C C . LEU A 1 163 ? 4.780 -13.649 0.893 1.00 91.56 163 LEU A C 1
ATOM 1327 O O . LEU A 1 163 ? 4.925 -14.873 0.925 1.00 91.56 163 LEU A O 1
ATOM 1331 N N . VAL A 1 164 ? 3.643 -13.056 1.238 1.00 94.19 164 VAL A N 1
ATOM 1332 C CA . VAL A 1 164 ? 2.428 -13.774 1.624 1.00 94.19 164 VAL A CA 1
ATOM 1333 C C . VAL A 1 164 ? 1.269 -13.272 0.777 1.00 94.19 164 VAL A C 1
ATOM 1335 O O . VAL A 1 164 ? 1.075 -12.068 0.649 1.00 94.19 164 VAL A O 1
ATOM 1338 N N . VAL A 1 165 ? 0.486 -14.175 0.187 1.00 94.62 165 VAL A N 1
ATOM 1339 C CA . VAL A 1 165 ? -0.617 -13.799 -0.713 1.00 94.62 165 VAL A CA 1
ATOM 1340 C C . VAL A 1 165 ? -1.961 -14.333 -0.236 1.00 94.62 165 VAL A C 1
ATOM 1342 O O . VAL A 1 165 ? -2.052 -15.446 0.288 1.00 94.62 165 VAL A O 1
ATOM 1345 N N . SER A 1 166 ? -3.027 -13.554 -0.438 1.00 94.88 166 SER A N 1
ATOM 1346 C CA . SER A 1 166 ? -4.391 -13.999 -0.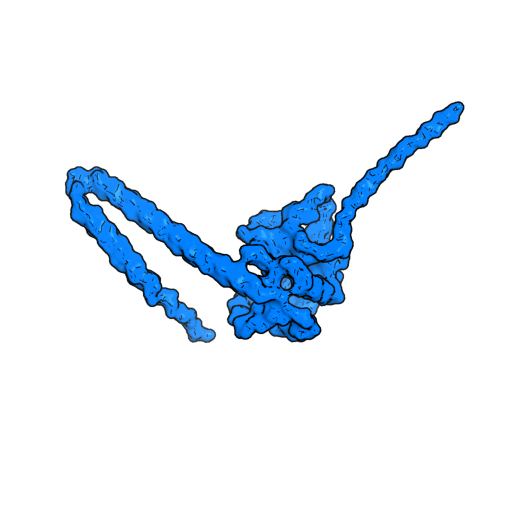121 1.00 94.88 166 SER A CA 1
ATOM 1347 C C . SER A 1 166 ? -4.900 -15.020 -1.145 1.00 94.88 166 SER A C 1
ATOM 1349 O O . SER A 1 166 ? -5.646 -15.942 -0.812 1.00 94.88 166 SER A O 1
ATOM 1351 N N . GLN A 1 167 ? -4.443 -14.925 -2.397 1.00 93.31 167 GLN A N 1
ATOM 1352 C CA . GLN A 1 167 ? -4.845 -15.783 -3.513 1.00 93.31 167 GLN A CA 1
ATOM 1353 C C . GLN A 1 167 ? -3.650 -16.069 -4.434 1.00 93.31 167 GLN A C 1
ATOM 1355 O O . GLN A 1 167 ? -2.829 -15.188 -4.675 1.00 93.31 167 GLN A O 1
ATOM 1360 N N . TRP A 1 168 ? -3.571 -17.273 -5.017 1.00 91.94 168 TRP A N 1
ATOM 1361 C CA . TRP A 1 168 ? -2.509 -17.630 -5.978 1.00 91.94 168 TRP A CA 1
ATOM 1362 C C . TRP A 1 168 ? -2.503 -16.744 -7.233 1.00 91.94 168 TRP A C 1
ATOM 1364 O O . TRP A 1 168 ? -1.454 -16.521 -7.835 1.00 91.94 168 TRP A O 1
ATOM 1374 N N . SER A 1 169 ? -3.662 -16.189 -7.599 1.00 92.31 169 SER A N 1
ATOM 1375 C CA . SER A 1 169 ? -3.806 -15.219 -8.688 1.00 92.31 169 SER A CA 1
ATOM 1376 C C . SER A 1 169 ? -2.942 -13.967 -8.491 1.00 92.31 169 SER A C 1
ATOM 1378 O O . SER A 1 169 ? -2.489 -13.400 -9.484 1.00 92.31 169 SER A O 1
ATOM 1380 N N . ALA A 1 170 ? -2.658 -13.568 -7.242 1.00 92.94 170 ALA A N 1
ATOM 1381 C CA . ALA A 1 170 ? -1.784 -12.436 -6.939 1.00 92.94 170 ALA A CA 1
ATOM 1382 C C . ALA A 1 170 ? -0.371 -12.657 -7.492 1.00 92.94 170 ALA A C 1
ATOM 1384 O O . ALA A 1 170 ? 0.170 -11.778 -8.155 1.00 92.94 170 ALA A O 1
ATOM 1385 N N . LEU A 1 171 ? 0.196 -13.855 -7.303 1.00 89.69 171 LEU A N 1
ATOM 1386 C CA . LEU A 1 171 ? 1.540 -14.177 -7.786 1.00 89.69 171 LEU A CA 1
ATOM 1387 C C . LEU A 1 171 ? 1.623 -14.070 -9.312 1.00 89.69 171 LEU A C 1
ATOM 1389 O O . LEU A 1 171 ? 2.528 -13.429 -9.838 1.00 89.69 171 LEU A O 1
ATOM 1393 N N . ARG A 1 172 ? 0.649 -14.652 -10.026 1.00 88.44 172 ARG A N 1
ATOM 1394 C CA . ARG A 1 172 ? 0.602 -14.596 -11.494 1.00 88.44 172 ARG A CA 1
ATOM 1395 C C . ARG A 1 172 ? 0.507 -13.155 -11.998 1.00 88.44 172 ARG A C 1
ATOM 1397 O O . ARG A 1 172 ? 1.203 -12.802 -12.947 1.00 88.44 172 ARG A O 1
ATOM 1404 N N . LYS A 1 173 ? -0.341 -12.333 -11.375 1.00 91.00 173 LYS A N 1
ATOM 1405 C CA . LYS A 1 173 ? -0.519 -10.919 -11.736 1.00 91.00 173 LYS A CA 1
ATOM 1406 C C . LYS A 1 173 ? 0.748 -10.097 -11.483 1.00 91.00 173 LYS A C 1
ATOM 1408 O O . LYS A 1 173 ? 1.155 -9.358 -12.376 1.00 91.00 173 LYS A O 1
ATOM 1413 N N . LEU A 1 174 ? 1.398 -10.276 -10.331 1.00 88.25 174 LEU A N 1
ATOM 1414 C CA . LEU A 1 174 ? 2.657 -9.598 -10.000 1.00 88.25 174 LEU A CA 1
ATOM 1415 C C . LEU A 1 174 ? 3.800 -10.021 -10.931 1.00 88.25 174 LEU A C 1
ATOM 1417 O O . LEU A 1 174 ? 4.505 -9.169 -11.461 1.00 88.25 174 LEU A O 1
ATOM 1421 N N . ALA A 1 175 ? 3.951 -11.320 -11.199 1.00 85.50 175 ALA A N 1
ATOM 1422 C CA . ALA A 1 175 ? 4.962 -11.815 -12.133 1.00 85.50 175 ALA A CA 1
ATOM 1423 C C . ALA A 1 175 ? 4.738 -11.267 -13.553 1.00 85.50 175 ALA A C 1
ATOM 1425 O O . ALA A 1 175 ? 5.675 -10.805 -14.197 1.00 85.50 175 ALA A O 1
ATOM 1426 N N . SER A 1 176 ? 3.483 -11.253 -14.018 1.00 82.62 176 SER A N 1
ATOM 1427 C CA . SER A 1 176 ? 3.135 -10.693 -15.331 1.00 82.62 176 SER A CA 1
ATOM 1428 C C . SER A 1 176 ? 3.432 -9.193 -15.405 1.00 82.62 176 SER A C 1
ATOM 1430 O O . SER A 1 176 ? 3.899 -8.722 -16.435 1.00 82.62 176 SER A O 1
ATOM 1432 N N . HIS A 1 177 ? 3.203 -8.450 -14.317 1.00 81.75 177 HIS A N 1
ATOM 1433 C CA . HIS A 1 177 ? 3.528 -7.026 -14.239 1.00 81.75 177 HIS A CA 1
ATOM 1434 C C . HIS A 1 177 ? 5.029 -6.773 -14.413 1.00 81.75 177 HIS A C 1
ATOM 1436 O O . HIS A 1 177 ? 5.415 -5.962 -15.248 1.00 81.75 177 HIS A O 1
ATOM 1442 N N . HIS A 1 178 ? 5.868 -7.516 -13.685 1.00 76.25 178 HIS A N 1
ATOM 1443 C CA . HIS A 1 178 ? 7.322 -7.394 -13.796 1.00 76.25 178 HIS A CA 1
ATOM 1444 C C . HIS A 1 178 ? 7.850 -7.784 -15.178 1.00 76.25 178 HIS A C 1
ATOM 1446 O O . HIS A 1 178 ? 8.735 -7.120 -15.706 1.00 76.25 178 HIS A O 1
ATOM 1452 N N . LEU A 1 179 ? 7.300 -8.829 -15.800 1.00 65.19 179 LEU A N 1
ATOM 1453 C CA . LEU A 1 179 ? 7.683 -9.179 -17.169 1.00 65.19 179 LEU A CA 1
ATOM 1454 C C . LEU A 1 179 ? 7.330 -8.056 -18.148 1.00 65.19 179 LEU A C 1
ATOM 1456 O O . LEU A 1 179 ? 8.149 -7.697 -18.989 1.00 65.19 179 LEU A O 1
ATOM 1460 N N . VAL A 1 180 ? 6.139 -7.465 -18.016 1.00 66.94 180 VAL A N 1
ATOM 1461 C CA . VAL A 1 180 ? 5.729 -6.330 -18.851 1.00 66.94 180 VAL A CA 1
ATOM 1462 C C . VAL A 1 180 ? 6.615 -5.109 -18.605 1.00 66.94 180 VAL A C 1
ATOM 1464 O O . VAL A 1 180 ? 6.971 -4.450 -19.577 1.00 66.94 180 VAL A O 1
ATOM 1467 N N . SER A 1 181 ? 7.000 -4.806 -17.359 1.00 63.16 181 SER A N 1
ATOM 1468 C CA . SER A 1 181 ? 7.890 -3.673 -17.073 1.00 63.16 181 SER A CA 1
ATOM 1469 C C . SER A 1 181 ? 9.275 -3.884 -17.684 1.00 63.16 181 SER A C 1
ATOM 1471 O O . SER A 1 181 ? 9.752 -3.016 -18.399 1.00 63.16 181 SER A O 1
ATOM 1473 N N . ILE A 1 182 ? 9.862 -5.075 -17.524 1.00 62.66 182 ILE A N 1
ATOM 1474 C CA . ILE A 1 182 ? 11.161 -5.418 -18.124 1.00 62.66 182 ILE A CA 1
ATOM 1475 C C . ILE A 1 182 ? 11.104 -5.307 -19.652 1.00 62.66 182 ILE A C 1
ATOM 1477 O O . ILE A 1 182 ? 12.002 -4.740 -20.270 1.00 62.66 182 ILE A O 1
ATOM 1481 N N . VAL A 1 183 ? 10.042 -5.826 -20.278 1.00 62.25 183 VAL A N 1
ATOM 1482 C CA . VAL A 1 183 ? 9.867 -5.732 -21.734 1.00 62.25 183 VAL A CA 1
ATOM 1483 C C . VAL A 1 183 ? 9.709 -4.274 -22.173 1.00 62.25 183 VAL A C 1
ATOM 1485 O O . VAL A 1 183 ? 10.332 -3.878 -23.153 1.00 62.25 183 VAL A O 1
ATOM 1488 N N . LYS A 1 184 ? 8.929 -3.459 -21.453 1.00 67.12 184 LYS A N 1
ATOM 1489 C CA . LYS A 1 184 ? 8.762 -2.026 -21.748 1.00 67.12 184 LYS A CA 1
ATOM 1490 C C . LYS A 1 184 ? 10.067 -1.246 -21.612 1.00 67.12 184 LYS A C 1
ATOM 1492 O O . LYS A 1 184 ? 10.361 -0.434 -22.485 1.00 67.12 184 LYS A O 1
ATOM 1497 N N . ASP A 1 185 ? 10.847 -1.506 -20.570 1.00 63.47 185 ASP A N 1
ATOM 1498 C CA . ASP A 1 185 ? 12.139 -0.852 -20.354 1.00 63.47 185 ASP A CA 1
ATOM 1499 C C . ASP A 1 185 ? 13.120 -1.226 -21.472 1.00 63.47 185 ASP A C 1
ATOM 1501 O O . ASP A 1 185 ? 13.766 -0.349 -22.052 1.00 63.47 185 ASP A O 1
ATOM 1505 N N . LYS A 1 186 ? 13.164 -2.511 -21.862 1.00 66.69 186 LYS A N 1
ATOM 1506 C CA . LYS A 1 186 ? 13.965 -2.968 -23.007 1.00 66.69 186 LYS A CA 1
ATOM 1507 C C . LYS A 1 186 ? 13.515 -2.317 -24.318 1.00 66.69 186 LYS A C 1
ATOM 1509 O O . LYS A 1 186 ? 14.356 -1.801 -25.050 1.00 66.69 186 LYS A O 1
ATOM 1514 N N . LEU A 1 187 ? 12.211 -2.290 -24.601 1.00 67.94 187 LEU A N 1
ATOM 1515 C CA . LEU A 1 187 ? 11.660 -1.650 -25.802 1.00 67.94 187 LEU A CA 1
ATOM 1516 C C . LEU A 1 187 ? 11.971 -0.150 -25.842 1.00 67.94 187 LEU A C 1
ATOM 1518 O O . LEU A 1 187 ? 12.410 0.344 -26.873 1.00 67.94 187 LEU A O 1
ATOM 1522 N N . SER A 1 188 ? 11.834 0.555 -24.719 1.00 68.94 188 SER A N 1
ATOM 1523 C CA . SER A 1 188 ? 12.153 1.987 -24.634 1.00 68.94 188 SER A CA 1
ATOM 1524 C C . SER A 1 188 ? 13.645 2.242 -24.874 1.00 68.94 188 SER A C 1
ATOM 1526 O O . SER A 1 188 ? 14.023 3.182 -25.575 1.00 68.94 188 SER A O 1
ATOM 1528 N N . GLY A 1 189 ? 14.511 1.366 -24.350 1.00 67.75 189 GLY A N 1
ATOM 1529 C CA . GLY A 1 189 ? 15.941 1.383 -24.653 1.00 67.75 189 GLY A CA 1
ATOM 1530 C C . GLY A 1 189 ? 16.221 1.172 -26.143 1.00 67.75 189 GLY A C 1
ATOM 1531 O O . GLY A 1 189 ? 17.014 1.912 -26.726 1.00 67.75 189 GLY A O 1
ATOM 1532 N N . MET A 1 190 ? 15.538 0.216 -26.779 1.00 70.00 190 MET A N 1
ATOM 1533 C CA . MET A 1 190 ? 15.648 -0.031 -28.221 1.00 70.00 190 MET A CA 1
ATOM 1534 C C . MET A 1 190 ? 15.168 1.164 -29.054 1.00 70.00 190 MET A C 1
ATOM 1536 O O . MET A 1 190 ? 15.844 1.541 -30.007 1.00 70.00 190 MET A O 1
ATOM 1540 N N . GLU A 1 191 ? 14.046 1.790 -28.694 1.00 74.06 191 GLU A N 1
ATOM 1541 C CA . GLU A 1 191 ? 13.516 2.978 -29.374 1.00 74.06 191 GLU A CA 1
ATOM 1542 C C . GLU A 1 191 ? 14.485 4.163 -29.288 1.00 74.06 191 GLU A C 1
ATOM 1544 O O . GLU A 1 191 ? 14.792 4.791 -30.306 1.00 74.06 191 GLU A O 1
ATOM 1549 N N . TRP A 1 192 ? 15.035 4.440 -28.100 1.00 76.56 192 TRP A N 1
ATOM 1550 C CA . TRP A 1 192 ? 16.039 5.492 -27.925 1.00 76.56 192 TRP A CA 1
ATOM 1551 C C . TRP A 1 192 ? 17.290 5.219 -28.769 1.00 76.56 192 TRP A C 1
ATOM 1553 O O . TRP A 1 192 ? 17.766 6.100 -29.488 1.00 76.56 192 TRP A O 1
ATOM 1563 N N . ARG A 1 193 ? 17.791 3.980 -28.739 1.00 73.62 193 ARG A N 1
ATOM 1564 C CA . ARG A 1 193 ? 18.961 3.536 -29.509 1.00 73.62 193 ARG A CA 1
ATOM 1565 C C . ARG A 1 193 ? 18.728 3.652 -31.025 1.00 73.62 193 ARG A C 1
ATOM 1567 O O . ARG A 1 193 ? 19.581 4.192 -31.730 1.00 73.62 193 ARG A O 1
ATOM 1574 N N . ALA A 1 194 ? 17.560 3.240 -31.518 1.00 77.12 194 ALA A N 1
ATOM 1575 C CA . ALA A 1 194 ? 17.169 3.396 -32.919 1.00 77.12 194 ALA A CA 1
ATOM 1576 C C . ALA A 1 194 ? 17.063 4.875 -33.326 1.00 77.12 194 ALA A C 1
ATOM 1578 O O . ALA A 1 194 ? 17.507 5.255 -34.410 1.00 77.12 194 ALA A O 1
ATOM 1579 N N . SER A 1 195 ? 16.545 5.734 -32.440 1.00 79.62 195 SER A N 1
ATOM 1580 C CA . SER A 1 195 ? 16.509 7.180 -32.670 1.00 79.62 195 SER A CA 1
ATOM 1581 C C . SER A 1 195 ? 17.914 7.783 -32.774 1.00 79.62 195 SER A C 1
ATOM 1583 O O . SER A 1 195 ? 18.146 8.617 -33.647 1.00 79.62 195 SER A O 1
ATOM 1585 N N . GLN A 1 196 ? 18.861 7.365 -31.925 1.00 82.06 196 GLN A N 1
ATOM 1586 C CA . GLN A 1 196 ? 20.257 7.817 -32.003 1.00 82.06 196 GLN A CA 1
ATOM 1587 C C . GLN A 1 196 ? 20.923 7.382 -33.314 1.00 82.06 196 GLN A C 1
ATOM 1589 O O . GLN A 1 196 ? 21.601 8.186 -33.954 1.00 82.06 196 GLN A O 1
ATOM 1594 N N . LEU A 1 197 ? 20.695 6.137 -33.747 1.00 77.44 197 LEU A N 1
ATOM 1595 C CA . LEU A 1 197 ? 21.180 5.639 -35.036 1.00 77.44 197 LEU A CA 1
ATOM 1596 C C . LEU A 1 197 ? 20.595 6.448 -36.202 1.00 77.44 197 LEU A C 1
ATOM 1598 O O . LEU A 1 197 ? 21.328 6.841 -37.106 1.00 77.44 197 LEU A O 1
ATOM 1602 N N . GLY A 1 198 ? 19.297 6.759 -36.154 1.00 78.31 198 GLY A N 1
ATOM 1603 C CA . GLY A 1 198 ? 18.626 7.594 -37.149 1.00 78.31 198 GLY A CA 1
ATOM 1604 C C . GLY A 1 198 ? 19.208 9.009 -37.241 1.00 78.31 198 GLY A C 1
ATOM 1605 O O . GLY A 1 198 ? 19.441 9.505 -38.342 1.00 78.31 198 GLY A O 1
ATOM 1606 N N . GLU A 1 199 ? 19.496 9.657 -36.109 1.00 83.94 199 GLU A N 1
ATOM 1607 C CA . GLU A 1 199 ? 20.131 10.984 -36.094 1.00 83.94 199 GLU A CA 1
ATOM 1608 C C . GLU A 1 199 ? 21.584 10.946 -36.584 1.00 83.94 199 GLU A C 1
ATOM 1610 O O . GLU A 1 199 ? 21.996 11.804 -37.369 1.00 83.94 199 GLU A O 1
ATOM 1615 N N . LYS A 1 200 ? 22.354 9.921 -36.205 1.00 79.38 200 LYS A N 1
ATOM 1616 C CA . LYS A 1 200 ? 23.702 9.704 -36.748 1.00 79.38 200 LYS A CA 1
ATOM 1617 C C . LYS A 1 200 ? 23.683 9.497 -38.262 1.00 79.38 200 LYS A C 1
ATOM 1619 O O . LYS A 1 200 ? 24.437 10.161 -38.967 1.00 79.38 200 LYS A O 1
ATOM 1624 N N . ALA A 1 201 ? 22.784 8.651 -38.764 1.00 76.56 201 ALA A N 1
ATOM 1625 C CA . ALA A 1 201 ? 22.605 8.413 -40.192 1.00 76.56 201 ALA A CA 1
ATOM 1626 C C . ALA A 1 201 ? 22.248 9.705 -40.942 1.00 76.56 201 ALA A C 1
ATOM 1628 O O . ALA A 1 201 ? 22.853 10.010 -41.966 1.00 76.56 201 ALA A O 1
ATOM 1629 N N . LYS A 1 202 ? 21.323 10.517 -40.408 1.00 81.94 202 LYS A N 1
ATOM 1630 C CA . LYS A 1 202 ? 20.999 11.839 -40.975 1.00 81.94 202 LYS A CA 1
ATOM 1631 C C . LYS A 1 202 ? 22.214 12.763 -41.029 1.00 81.94 202 LYS A C 1
ATOM 1633 O O . LYS A 1 202 ? 22.364 13.492 -42.004 1.00 81.94 202 LYS A O 1
ATOM 1638 N N . ASN A 1 203 ? 23.054 12.768 -39.996 1.00 82.44 203 ASN A N 1
ATOM 1639 C CA . ASN A 1 203 ? 24.253 13.606 -39.955 1.00 82.44 203 ASN A CA 1
ATOM 1640 C C . ASN A 1 203 ? 25.324 13.135 -40.942 1.00 82.44 203 ASN A C 1
ATOM 1642 O O . ASN A 1 203 ? 25.921 13.972 -41.613 1.00 82.44 203 ASN A O 1
ATOM 1646 N N . LEU A 1 204 ? 25.517 11.823 -41.085 1.00 78.38 204 LEU A N 1
ATOM 1647 C CA . LEU A 1 204 ? 26.413 11.259 -42.095 1.00 78.38 204 LEU A CA 1
ATOM 1648 C C . LEU A 1 204 ? 25.939 11.611 -43.505 1.00 78.38 204 LEU A C 1
ATOM 1650 O O . LEU A 1 204 ? 26.706 12.165 -44.278 1.00 78.38 204 LEU A O 1
ATOM 1654 N N . LEU A 1 205 ? 24.652 11.432 -43.807 1.00 75.94 205 LEU A N 1
ATOM 1655 C CA . LEU A 1 205 ? 24.075 11.750 -45.121 1.00 75.94 205 LEU A CA 1
ATOM 1656 C C . LEU A 1 205 ? 24.088 13.249 -45.481 1.00 75.94 205 LEU A C 1
ATOM 1658 O O . LEU A 1 205 ? 23.771 13.608 -46.612 1.00 75.94 205 LEU A O 1
ATOM 1662 N N . ARG A 1 206 ? 24.431 14.140 -44.541 1.00 82.50 206 ARG A N 1
ATOM 1663 C CA . ARG A 1 206 ? 24.639 15.573 -44.810 1.00 82.50 206 ARG A CA 1
ATOM 1664 C C . ARG A 1 206 ? 26.049 15.890 -45.312 1.00 82.50 206 ARG A C 1
ATOM 1666 O O . ARG A 1 206 ? 26.258 17.003 -45.796 1.00 82.50 206 ARG A O 1
ATOM 1673 N N . HIS A 1 207 ? 27.004 14.968 -45.191 1.00 80.19 207 HIS A N 1
ATOM 1674 C CA . HIS A 1 207 ? 28.343 15.168 -45.735 1.00 80.19 207 HIS A CA 1
ATOM 1675 C C . HIS A 1 207 ? 28.337 15.008 -47.267 1.00 80.19 207 HIS A C 1
ATOM 1677 O O . HIS A 1 207 ? 27.759 14.044 -47.765 1.00 80.19 207 HIS A O 1
ATOM 1683 N N . PRO A 1 208 ? 29.000 15.906 -48.025 1.00 79.38 208 PRO A N 1
ATOM 1684 C CA . PRO A 1 208 ? 29.036 15.845 -49.492 1.00 79.38 208 PRO A CA 1
ATOM 1685 C C . PRO A 1 208 ? 29.634 14.547 -50.049 1.00 79.38 208 PRO A C 1
ATOM 1687 O O . PRO A 1 208 ? 29.273 14.133 -51.146 1.00 79.38 208 PRO A O 1
ATOM 1690 N N . ASP A 1 209 ? 30.524 13.920 -49.277 1.00 81.25 209 ASP A N 1
ATOM 1691 C CA . ASP A 1 209 ? 31.275 12.721 -49.664 1.00 81.25 209 ASP A CA 1
ATOM 1692 C C . ASP A 1 209 ? 30.696 11.428 -49.059 1.00 81.25 209 ASP A C 1
ATOM 1694 O O . ASP A 1 209 ? 31.291 10.358 -49.194 1.00 81.25 209 ASP A O 1
ATOM 1698 N N . ALA A 1 210 ? 29.554 11.516 -48.368 1.00 74.88 210 ALA A N 1
ATOM 1699 C CA . ALA A 1 210 ? 28.949 10.372 -47.699 1.00 74.88 210 ALA A CA 1
ATOM 1700 C C . ALA A 1 210 ? 28.460 9.330 -48.706 1.00 74.88 210 ALA A C 1
ATOM 1702 O O . ALA A 1 210 ? 27.787 9.651 -49.691 1.00 74.88 210 ALA A O 1
ATOM 1703 N N . ASN A 1 211 ? 28.759 8.064 -48.432 1.00 76.75 211 ASN A N 1
ATOM 1704 C CA . ASN A 1 211 ? 28.363 6.947 -49.278 1.00 76.75 211 ASN A CA 1
ATOM 1705 C C . ASN A 1 211 ? 27.660 5.843 -48.464 1.00 76.75 211 ASN A C 1
ATOM 1707 O O . ASN A 1 211 ? 27.491 5.926 -47.247 1.00 76.75 211 ASN A O 1
ATOM 1711 N N . ALA A 1 212 ? 27.177 4.812 -49.160 1.00 70.81 212 ALA A N 1
ATOM 1712 C CA . ALA A 1 212 ? 26.406 3.733 -48.544 1.00 70.81 212 ALA A CA 1
ATOM 1713 C C . ALA A 1 212 ? 27.222 2.894 -47.540 1.00 70.81 212 ALA A C 1
ATOM 1715 O O . ALA A 1 212 ? 26.637 2.303 -46.628 1.00 70.81 212 ALA A O 1
ATOM 1716 N N . ASP A 1 213 ? 28.549 2.860 -47.674 1.00 77.81 213 ASP A N 1
ATOM 1717 C CA . ASP A 1 213 ? 29.421 2.081 -46.795 1.00 77.81 213 ASP A CA 1
ATOM 1718 C C . ASP A 1 213 ? 29.561 2.739 -45.414 1.00 77.81 213 ASP A C 1
ATOM 1720 O O . ASP A 1 213 ? 29.604 2.029 -44.407 1.00 77.81 213 ASP A O 1
ATOM 1724 N N . ASP A 1 214 ? 29.503 4.074 -45.341 1.00 72.00 214 ASP A N 1
ATOM 1725 C CA . ASP A 1 214 ? 29.516 4.827 -44.07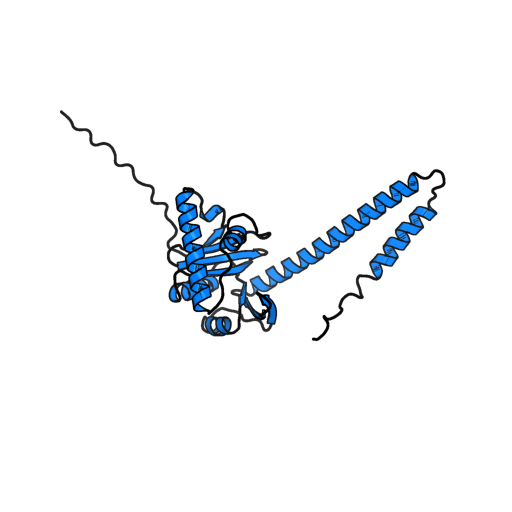7 1.00 72.00 214 ASP A CA 1
ATOM 1726 C C . ASP A 1 214 ? 28.280 4.510 -43.214 1.00 72.00 214 ASP A C 1
ATOM 1728 O O . ASP A 1 214 ? 28.365 4.356 -41.994 1.00 72.00 214 ASP A O 1
ATOM 1732 N N . LEU A 1 215 ? 27.118 4.344 -43.856 1.00 71.06 215 LEU A N 1
ATOM 1733 C CA . LEU A 1 215 ? 25.873 3.967 -43.184 1.00 71.06 215 LEU A CA 1
ATOM 1734 C C . LEU A 1 215 ? 25.881 2.492 -42.756 1.00 71.06 215 LEU A C 1
ATOM 1736 O O . LEU A 1 215 ? 25.448 2.161 -41.650 1.00 71.06 215 LEU A O 1
ATOM 1740 N N . ASN A 1 216 ? 26.392 1.608 -43.617 1.00 76.25 216 ASN A N 1
ATOM 1741 C CA . ASN A 1 216 ? 26.523 0.185 -43.309 1.00 76.25 216 ASN A CA 1
ATOM 1742 C C . ASN A 1 216 ? 27.468 -0.058 -42.125 1.00 76.25 216 ASN A C 1
ATOM 1744 O O . ASN A 1 216 ? 27.192 -0.938 -41.309 1.00 76.25 216 ASN A O 1
ATOM 1748 N N . GLY A 1 217 ? 28.540 0.731 -41.996 1.00 76.44 217 GLY A N 1
ATOM 1749 C CA . GLY A 1 217 ? 29.458 0.679 -40.858 1.00 76.44 217 GLY A CA 1
ATOM 1750 C C . GLY A 1 217 ? 28.767 0.957 -39.519 1.00 76.44 217 GLY A C 1
ATOM 1751 O O . GLY A 1 217 ? 28.903 0.168 -38.585 1.00 76.44 217 GLY A O 1
ATOM 1752 N N . GLU A 1 218 ? 27.963 2.021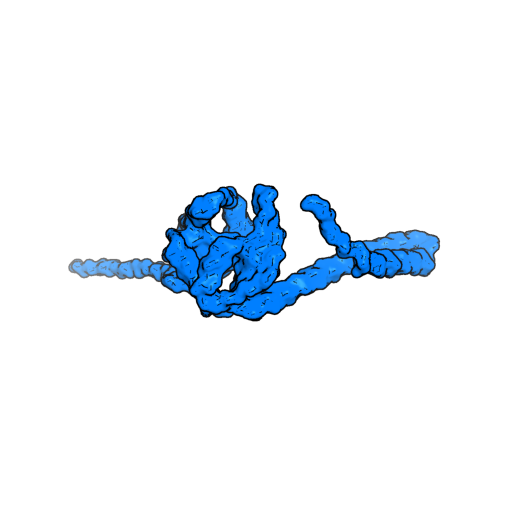 -39.432 1.00 75.56 218 GLU A N 1
ATOM 1753 C CA . GLU A 1 218 ? 27.226 2.362 -38.202 1.00 75.56 218 GLU A CA 1
ATOM 1754 C C . GLU A 1 218 ? 26.113 1.354 -37.878 1.00 75.56 218 GLU A C 1
ATOM 1756 O O . GLU A 1 218 ? 25.929 0.997 -36.714 1.00 75.56 218 GLU A O 1
ATOM 1761 N N . ILE A 1 219 ? 25.387 0.852 -38.886 1.00 74.06 219 ILE A N 1
ATOM 1762 C CA . ILE A 1 219 ? 24.358 -0.185 -38.685 1.00 74.06 219 ILE A CA 1
ATOM 1763 C C . ILE A 1 219 ? 25.001 -1.483 -38.187 1.00 74.06 219 ILE A C 1
ATOM 1765 O O . ILE A 1 219 ? 24.490 -2.115 -37.264 1.00 74.06 219 ILE A O 1
ATOM 1769 N N . LYS A 1 220 ? 26.140 -1.877 -38.760 1.00 79.12 220 LYS A N 1
ATOM 1770 C CA . LYS A 1 220 ? 26.861 -3.081 -38.346 1.00 79.12 220 LYS A CA 1
ATOM 1771 C C . LYS A 1 220 ? 27.408 -2.947 -36.923 1.00 79.12 220 LYS A C 1
ATOM 1773 O O . LYS A 1 220 ? 27.160 -3.826 -36.105 1.00 79.12 220 LYS A O 1
ATOM 1778 N N . ALA A 1 221 ? 28.038 -1.817 -36.597 1.00 76.75 221 ALA A N 1
ATOM 1779 C CA . ALA A 1 221 ? 28.500 -1.525 -35.241 1.00 76.75 221 ALA A CA 1
ATOM 1780 C C . ALA A 1 221 ? 27.345 -1.497 -34.224 1.00 76.75 221 ALA A C 1
ATOM 1782 O O . ALA A 1 221 ? 27.516 -1.886 -33.071 1.00 76.75 221 ALA A O 1
ATOM 1783 N N . TYR A 1 222 ? 26.153 -1.057 -34.634 1.00 72.62 222 TYR A N 1
ATOM 1784 C CA . TYR A 1 222 ? 24.958 -1.125 -33.802 1.00 72.62 222 TYR A CA 1
ATOM 1785 C C . TYR A 1 222 ? 24.540 -2.572 -33.518 1.00 72.62 222 TYR A C 1
ATOM 1787 O O . TYR A 1 222 ? 24.315 -2.919 -32.363 1.00 72.62 222 TYR A O 1
ATOM 1795 N N . ILE A 1 223 ? 24.441 -3.420 -34.543 1.00 71.25 223 ILE A N 1
ATOM 1796 C CA . ILE A 1 223 ? 24.048 -4.831 -34.391 1.00 71.25 223 ILE A CA 1
ATOM 1797 C C . ILE A 1 223 ? 25.055 -5.564 -33.491 1.00 71.25 223 ILE A C 1
ATOM 1799 O O . ILE A 1 223 ? 24.655 -6.183 -32.508 1.00 71.25 223 ILE A O 1
ATOM 1803 N N . GLU A 1 224 ? 26.353 -5.408 -33.756 1.00 74.94 224 GLU A N 1
ATOM 1804 C CA . GLU A 1 224 ? 27.427 -6.098 -33.025 1.00 74.94 224 GLU A CA 1
ATOM 1805 C C . GLU A 1 224 ? 27.506 -5.680 -31.546 1.00 74.94 224 GLU A C 1
ATOM 1807 O O . GLU A 1 224 ? 27.693 -6.525 -30.675 1.00 74.94 224 GLU A O 1
ATOM 1812 N N . ASN A 1 225 ? 27.289 -4.400 -31.224 1.00 66.88 225 ASN A N 1
ATOM 1813 C CA . ASN A 1 225 ? 27.295 -3.937 -29.831 1.00 66.88 225 ASN A CA 1
ATOM 1814 C C . ASN A 1 225 ? 26.015 -4.296 -29.052 1.00 66.88 225 ASN A C 1
ATOM 1816 O O . ASN A 1 225 ? 26.027 -4.258 -27.823 1.00 66.88 225 ASN A O 1
ATOM 1820 N N . ASN A 1 226 ? 24.909 -4.632 -29.729 1.00 62.53 226 ASN A N 1
ATOM 1821 C CA . ASN A 1 226 ? 23.661 -5.031 -29.069 1.00 62.53 226 ASN A CA 1
ATOM 1822 C C . ASN A 1 226 ? 23.565 -6.550 -28.820 1.00 62.53 226 ASN A C 1
ATOM 1824 O O . ASN A 1 226 ? 22.829 -6.945 -27.922 1.00 62.53 226 ASN A O 1
ATOM 1828 N N . GLU A 1 227 ? 24.312 -7.395 -29.539 1.00 55.91 227 GLU A N 1
ATOM 1829 C CA . GLU A 1 227 ? 24.357 -8.847 -29.273 1.00 55.91 227 GLU A CA 1
ATOM 1830 C C . GLU A 1 227 ? 25.200 -9.213 -28.032 1.00 55.91 227 GLU A C 1
ATOM 1832 O O . GLU A 1 227 ? 24.988 -10.268 -27.434 1.00 55.91 227 GLU A O 1
ATOM 1837 N N . ILE A 1 228 ? 26.119 -8.336 -27.603 1.00 48.88 228 ILE A N 1
ATOM 1838 C CA . ILE A 1 228 ? 27.062 -8.597 -26.497 1.00 48.88 228 ILE A CA 1
ATOM 1839 C C . ILE A 1 228 ? 26.457 -8.266 -25.113 1.00 48.88 228 ILE A C 1
ATOM 1841 O O . ILE A 1 228 ? 26.771 -8.928 -24.126 1.00 48.88 228 ILE A O 1
ATOM 1845 N N . GLU A 1 229 ? 25.541 -7.295 -25.004 1.00 50.78 229 GLU A N 1
ATOM 1846 C CA . GLU A 1 229 ? 24.972 -6.899 -23.698 1.00 50.78 229 GLU A CA 1
ATOM 1847 C C . GLU A 1 229 ? 23.887 -7.848 -23.148 1.00 50.78 229 GLU A C 1
ATOM 1849 O O . GLU A 1 229 ? 23.624 -7.817 -21.945 1.00 50.78 229 GL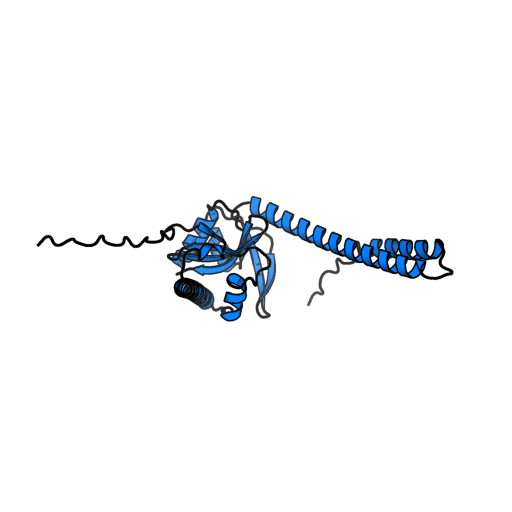U A O 1
ATOM 1854 N N . ASP A 1 230 ? 23.263 -8.693 -23.977 1.00 50.12 230 ASP A N 1
ATOM 1855 C CA . ASP A 1 230 ? 22.163 -9.576 -23.545 1.00 50.12 230 ASP A CA 1
ATOM 1856 C C . ASP A 1 230 ? 22.639 -10.869 -22.839 1.00 50.12 230 ASP A C 1
ATOM 1858 O O . ASP A 1 230 ? 21.803 -11.595 -22.297 1.00 50.12 230 ASP A O 1
ATOM 1862 N N . TYR A 1 231 ? 23.953 -11.145 -22.778 1.00 46.09 231 TYR A N 1
ATOM 1863 C CA . TYR A 1 231 ? 24.504 -12.371 -22.168 1.00 46.09 231 TYR A CA 1
ATOM 1864 C C . TYR A 1 231 ? 25.424 -12.175 -20.948 1.00 46.09 231 TYR A C 1
ATOM 1866 O O . TYR A 1 231 ? 25.589 -13.127 -20.188 1.00 46.09 231 TYR A O 1
ATOM 1874 N N . GLU A 1 232 ? 26.002 -10.991 -20.702 1.00 44.78 232 GLU A N 1
ATOM 1875 C CA . GLU A 1 232 ? 27.112 -10.863 -19.729 1.00 44.78 232 GLU A CA 1
ATOM 1876 C C . GLU A 1 232 ? 26.819 -10.085 -18.427 1.00 44.78 232 GLU A C 1
ATOM 1878 O O . GLU A 1 232 ? 27.709 -9.954 -17.594 1.00 44.78 232 GLU A O 1
ATOM 1883 N N . LYS A 1 233 ? 25.592 -9.607 -18.167 1.00 45.78 233 LYS A N 1
ATOM 1884 C CA . LYS A 1 233 ? 25.281 -8.827 -16.939 1.00 45.78 233 LYS A CA 1
ATOM 1885 C C . LYS A 1 233 ? 24.414 -9.553 -15.897 1.00 45.78 233 LYS A C 1
ATOM 1887 O O . LYS A 1 233 ? 23.593 -8.925 -15.235 1.00 45.78 233 LYS A O 1
ATOM 1892 N N . GLU A 1 234 ? 24.635 -10.849 -15.680 1.00 42.25 234 GLU A N 1
ATOM 1893 C CA . GLU A 1 234 ? 24.329 -11.487 -14.384 1.00 42.25 234 GLU A CA 1
ATOM 1894 C C . GLU A 1 234 ? 25.606 -11.574 -13.527 1.00 42.25 234 GLU A C 1
ATOM 1896 O O . GLU A 1 234 ? 26.026 -12.645 -13.091 1.00 42.25 234 GLU A O 1
ATOM 1901 N N . GLU A 1 235 ? 26.253 -10.435 -13.259 1.00 40.84 235 GLU A N 1
ATOM 1902 C CA . GLU A 1 235 ? 27.187 -10.379 -12.136 1.00 40.84 235 GLU A CA 1
ATOM 1903 C C . GLU A 1 235 ? 26.368 -10.423 -10.842 1.00 40.84 235 GLU A C 1
ATOM 1905 O O . GLU A 1 235 ? 25.683 -9.468 -10.464 1.00 40.84 235 GLU A O 1
ATOM 1910 N N . LEU A 1 236 ? 26.408 -11.578 -10.172 1.00 40.81 236 LEU A N 1
ATOM 1911 C CA . LEU A 1 236 ? 25.968 -11.705 -8.787 1.00 40.81 236 LEU A CA 1
ATOM 1912 C C . LEU A 1 236 ? 26.644 -10.598 -7.959 1.00 40.81 236 LEU A C 1
ATOM 1914 O O . LEU A 1 236 ? 27.860 -10.432 -8.071 1.00 40.81 236 LEU A O 1
ATOM 1918 N N . PRO A 1 237 ? 25.897 -9.862 -7.114 1.00 33.50 237 PRO A N 1
ATOM 1919 C CA . PRO A 1 237 ? 26.476 -8.781 -6.334 1.00 33.50 237 PRO A CA 1
ATOM 1920 C C . PRO A 1 237 ? 27.620 -9.306 -5.452 1.00 33.50 237 PRO A C 1
ATOM 1922 O O . PRO A 1 237 ? 27.544 -10.448 -4.970 1.00 33.50 237 PRO A O 1
ATOM 1925 N N . PRO A 1 238 ? 28.671 -8.493 -5.233 1.00 41.47 238 PRO A N 1
ATOM 1926 C CA . PRO A 1 238 ? 29.810 -8.886 -4.418 1.00 41.47 238 PRO A CA 1
ATOM 1927 C C . PRO A 1 238 ? 29.335 -9.312 -3.027 1.00 41.47 238 PRO A C 1
ATOM 1929 O O . PRO A 1 238 ? 28.466 -8.687 -2.416 1.00 41.47 238 PRO A O 1
ATOM 1932 N N . ARG A 1 239 ? 29.877 -10.440 -2.562 1.00 38.44 239 ARG A N 1
ATOM 1933 C CA . ARG A 1 239 ? 29.659 -10.943 -1.207 1.00 38.44 239 ARG A CA 1
ATOM 1934 C C . ARG A 1 239 ? 30.571 -10.163 -0.264 1.00 38.44 239 ARG A C 1
ATOM 1936 O O . ARG A 1 239 ? 31.763 -10.455 -0.240 1.00 38.44 239 ARG A O 1
ATOM 1943 N N . ASP A 1 240 ? 29.981 -9.249 0.497 1.00 52.72 240 ASP A N 1
ATOM 1944 C CA . ASP A 1 240 ? 30.540 -8.726 1.749 1.00 52.72 240 ASP A CA 1
ATOM 1945 C C . ASP A 1 240 ? 29.839 -9.388 2.947 1.00 52.72 240 ASP A C 1
ATOM 1947 O O . ASP A 1 240 ? 28.582 -9.462 2.942 1.00 52.72 240 ASP A O 1
#

Foldseek 3Di:
DDDDDDDDDPDPPPCFDPDWDKDQLVCNCPPHDPVVVVVLLVLLQVLQCVVQVVVVHHGPDSVVVCCDAPVPVDPAGWMWTGGPQFHIFIAGQQQQEGEGDTDRTPDPVSSLVRLLVQLVHPTKYKYFAAPVVVVVCVVRPQKDWDPDWDFDDDPNDTTITTIIISDPVNVVSNVVSVVVVVVVVVVVVVVVLVVVLVVVVVVLVPDPPRDPVVNVVSVVVSVVVVVPVVPPPPPDPDDD

Secondary structure (DSSP, 8-state):
----PPPP---------SS-EEEETTGGGTT--HHHHHHHHHHHHHHHHHHHHHTT-PPPPHHHHHHHHTSS--SS-EEEEEETTTEEEEEEEETTEEEEEEEEESSHHHHHHHHHHHHTSSS-BEEEE-HHHHHHHTTSTT-EEEEEEEEEEETTEEEEEEEEESSHHHHHHHHHHHHHHHHHHHHHHHHHHHHHHHHHHHHHTTSTT--HHHHHHHHHHHHHHHHHTTTS---PPP--